Protein AF-A0AAN9KXS3-F1 (afdb_monomer)

Secondary structure (DSSP, 8-state):
-HHHHHHHHHHHHHHHHHHHT-----EESEE-TT-EEETT-EEE-TTSSEEEEEEEESEEEEEEEEEEETT-SS--EEEETTTTS-EESS-EEEEE-TTS-EEEEETTTEEEEE---SS--SSEEEEE-TTS-EEEEETTEEEEEGGGS--SEE-TT-EEEEETTTEEEE-EEEESSSS--SEEEEEEEEE-SSS-EEEEEETTEEEEEEEEB-SSSBTTS--TTTTTTEEEEEEE-SSEEEEEEEESSTT--EEEEE-TTS-EEEEEEETTTTEEEEEEEES-SGGGBTTTT-TTEEE-GGGTT--EEEPTTEEESSHHHHHTT--TT-EEESS----SS---EEEE-SSSS-EEEE-

Solvent-accessible surface area (backbone atoms only — not comparable to full-atom values): 19575 Å² total; per-residue (Å²): 122,69,66,65,55,54,53,52,53,53,52,51,52,55,50,52,58,57,56,66,72,62,66,77,70,58,66,38,62,66,42,37,54,94,40,71,40,47,67,76,30,33,42,26,11,88,83,54,48,20,33,30,35,57,46,62,53,67,49,83,55,31,39,36,44,34,34,27,44,58,85,45,65,77,79,47,75,53,39,54,76,32,41,81,47,55,34,60,88,56,62,50,34,41,34,35,41,66,49,38,30,49,32,34,31,28,78,86,74,44,76,63,38,66,57,81,42,82,58,80,34,89,62,28,36,36,35,38,37,67,72,63,39,44,34,27,26,39,78,92,43,79,45,44,51,45,55,66,64,49,30,29,37,49,46,50,75,34,53,37,33,22,36,75,83,81,41,63,74,23,46,34,34,7,23,48,42,100,52,40,65,22,79,30,63,24,39,41,38,57,44,62,80,77,71,50,24,39,36,29,26,49,70,94,43,75,47,24,58,37,34,41,68,74,89,86,51,43,51,54,60,87,50,79,70,48,66,77,48,35,47,75,49,78,48,79,60,101,58,36,38,40,39,35,38,37,57,73,45,92,85,60,54,55,38,36,34,34,41,56,86,56,38,42,33,36,34,36,62,33,82,90,74,55,42,79,42,78,80,44,57,37,56,76,53,72,72,30,34,51,67,61,30,34,52,58,36,45,65,40,78,88,46,63,90,58,32,55,44,52,39,88,64,36,36,61,64,45,60,70,44,46,74,71,72,45,36,82,68,19,30,38,68,72,65,84,83,76,84,77,76,82,59,46,69,48,78,51,76,95,52,85,49,89,48,73,44,81,75

Mean predicted aligned error: 8.16 Å

Structure (mmCIF, N/CA/C/O backbone):
data_AF-A0AAN9KXS3-F1
#
_entry.id   AF-A0AAN9KXS3-F1
#
loop_
_atom_site.group_PDB
_atom_site.id
_atom_site.type_symbol
_atom_site.label_atom_id
_atom_site.label_alt_id
_atom_site.label_comp_id
_atom_site.label_asym_id
_atom_site.label_entity_id
_atom_site.label_seq_id
_atom_site.pdbx_PDB_ins_code
_atom_site.Cartn_x
_atom_site.Cartn_y
_atom_site.Cartn_z
_atom_site.occupancy
_atom_site.B_iso_or_equiv
_atom_site.auth_seq_id
_atom_site.auth_comp_id
_atom_site.auth_asym_id
_atom_site.auth_atom_id
_atom_site.pdbx_PDB_model_num
ATOM 1 N N . MET A 1 1 ? -36.312 48.222 25.163 1.00 51.41 1 MET A N 1
ATOM 2 C CA . MET A 1 1 ? -36.100 47.108 26.125 1.00 51.41 1 MET A CA 1
ATOM 3 C C . MET A 1 1 ? -36.413 45.709 25.573 1.00 51.41 1 MET A C 1
ATOM 5 O O . MET A 1 1 ? -35.842 44.759 26.091 1.00 51.41 1 MET A O 1
ATOM 9 N N . GLY A 1 2 ? -37.260 45.541 24.545 1.00 51.22 2 GLY A N 1
ATOM 10 C CA . GLY A 1 2 ? -37.589 44.209 23.993 1.00 51.22 2 GLY A CA 1
ATOM 11 C C . GLY A 1 2 ? -36.502 43.564 23.115 1.00 51.22 2 GLY A C 1
ATOM 12 O O . GLY A 1 2 ? -36.292 42.359 23.182 1.00 51.22 2 GLY A O 1
ATOM 13 N N . THR A 1 3 ? -35.747 44.361 22.356 1.00 49.94 3 THR A N 1
ATOM 14 C CA . THR A 1 3 ? -34.715 43.883 21.413 1.00 49.94 3 THR A CA 1
ATOM 15 C C . THR A 1 3 ? -33.465 43.319 22.098 1.00 49.94 3 THR A C 1
ATOM 17 O O . THR A 1 3 ? -32.909 42.326 21.641 1.00 49.94 3 THR A O 1
ATOM 20 N N . PHE A 1 4 ? -33.070 43.877 23.246 1.00 50.91 4 PHE A N 1
ATOM 21 C CA . PHE A 1 4 ? -31.941 43.369 24.039 1.00 50.91 4 PHE A CA 1
ATOM 22 C C . PHE A 1 4 ? -32.218 41.997 24.672 1.00 50.91 4 PHE A C 1
ATOM 24 O O . PHE A 1 4 ? -31.314 41.172 24.757 1.00 50.91 4 PHE A O 1
ATOM 31 N N . LYS A 1 5 ? -33.469 41.718 25.072 1.00 52.94 5 LYS A N 1
ATOM 32 C CA . LYS A 1 5 ? -33.854 40.407 25.624 1.00 52.94 5 LYS A CA 1
ATOM 33 C C . LYS A 1 5 ? -33.851 39.310 24.554 1.00 52.94 5 LYS A C 1
ATOM 35 O O . LYS A 1 5 ? -33.412 38.202 24.839 1.00 52.94 5 LYS A O 1
ATOM 40 N N . ALA A 1 6 ? -34.277 39.625 23.328 1.00 52.06 6 ALA A N 1
ATOM 41 C CA . ALA A 1 6 ? -34.258 38.680 22.210 1.00 52.06 6 ALA A CA 1
ATOM 42 C C . ALA A 1 6 ? -32.825 38.314 21.780 1.00 52.06 6 ALA A C 1
ATOM 44 O O . ALA A 1 6 ? -32.534 37.142 21.556 1.00 52.06 6 ALA A O 1
ATOM 45 N N . LEU A 1 7 ? -31.912 39.294 21.746 1.00 51.25 7 LEU A N 1
ATOM 46 C CA . LEU A 1 7 ? -30.507 39.057 21.400 1.00 51.25 7 LEU A CA 1
ATOM 47 C C . LEU A 1 7 ? -29.791 38.191 22.453 1.00 51.25 7 LEU A C 1
ATOM 49 O O . LEU A 1 7 ? -29.008 37.320 22.087 1.00 51.25 7 LEU A O 1
ATOM 53 N N . LEU A 1 8 ? -30.110 38.374 23.742 1.00 53.81 8 LEU A N 1
ATOM 54 C CA . LEU A 1 8 ? -29.576 37.551 24.835 1.00 53.81 8 LEU A CA 1
ATOM 55 C C . LEU A 1 8 ? -30.081 36.096 24.783 1.00 53.81 8 LEU A C 1
ATOM 57 O O . LEU A 1 8 ? -29.340 35.166 25.076 1.00 53.81 8 LEU A O 1
ATOM 61 N N . LEU A 1 9 ? -31.346 35.882 24.406 1.00 51.97 9 LEU A N 1
ATOM 62 C CA . LEU A 1 9 ? -31.937 34.541 24.305 1.00 51.97 9 LEU A CA 1
ATOM 63 C C . LEU A 1 9 ? -31.355 33.731 23.137 1.00 51.97 9 LEU A C 1
ATOM 65 O O . LEU A 1 9 ? -31.133 32.528 23.288 1.00 51.97 9 LEU A O 1
ATOM 69 N N . VAL A 1 10 ? -31.065 34.388 22.008 1.00 54.88 10 VAL A N 1
ATOM 70 C CA . VAL A 1 10 ? -30.438 33.764 20.830 1.00 54.88 10 VAL A CA 1
ATOM 71 C C . VAL A 1 10 ? -28.968 33.428 21.095 1.00 54.88 10 VAL A C 1
ATOM 73 O O . VAL A 1 10 ? -28.520 32.342 20.731 1.00 54.88 10 VAL A O 1
ATOM 76 N N . THR A 1 11 ? -28.215 34.299 21.775 1.00 54.66 11 THR A N 1
ATOM 77 C CA . THR A 1 11 ? -26.811 34.017 22.119 1.00 54.66 11 THR A CA 1
ATOM 78 C C . THR A 1 11 ? -26.682 32.894 23.144 1.00 54.66 11 THR A C 1
ATOM 80 O O . THR A 1 11 ? -25.805 32.050 22.985 1.00 54.66 11 THR A O 1
ATOM 83 N N . VAL A 1 12 ? -27.586 32.808 24.127 1.00 54.59 12 VAL A N 1
ATOM 84 C CA . VAL A 1 12 ? -27.615 31.708 25.108 1.00 54.59 12 VAL A CA 1
ATOM 85 C C . VAL A 1 12 ? -28.012 30.375 24.460 1.00 54.59 12 VAL A C 1
ATOM 87 O O . VAL A 1 12 ? -27.380 29.365 24.755 1.00 54.59 12 VAL A O 1
ATOM 90 N N . HIS A 1 13 ? -28.976 30.351 23.527 1.00 49.34 13 HIS A N 1
ATOM 91 C CA . HIS A 1 13 ? -29.313 29.128 22.776 1.00 49.34 13 HIS A CA 1
ATOM 92 C C . HIS A 1 13 ? -28.173 28.676 21.856 1.00 49.34 13 HIS A C 1
ATOM 94 O O . HIS A 1 13 ? -27.898 27.482 21.777 1.00 49.34 13 HIS A O 1
ATOM 100 N N . SER A 1 14 ? -27.471 29.613 21.210 1.00 48.25 14 SER A N 1
ATOM 101 C CA . SER A 1 14 ? -26.320 29.304 20.352 1.00 48.25 14 SER A CA 1
ATOM 102 C C . SER A 1 14 ? -25.111 28.801 21.163 1.00 48.25 14 SER A C 1
ATOM 104 O O . SER A 1 14 ? -24.427 27.866 20.751 1.00 48.25 14 SER A O 1
ATOM 106 N N . PHE A 1 15 ? -24.896 29.334 22.375 1.00 46.22 15 PHE A N 1
ATOM 107 C CA . PHE A 1 15 ? -23.888 28.823 23.314 1.00 46.22 15 PHE A CA 1
ATOM 108 C C . PHE A 1 15 ? -24.256 27.448 23.894 1.00 46.22 15 PHE A C 1
ATOM 110 O O . PHE A 1 15 ? -23.383 26.587 23.989 1.00 46.22 15 PHE A O 1
ATOM 117 N N . LEU A 1 16 ? -25.531 27.202 24.233 1.00 43.03 16 LEU A N 1
ATOM 118 C CA . LEU A 1 16 ? -25.989 25.885 24.700 1.00 43.03 16 LEU A CA 1
ATOM 119 C C . LEU A 1 16 ? -25.882 24.815 23.603 1.00 43.03 16 LEU A C 1
ATOM 121 O O . LEU A 1 16 ? -25.478 23.693 23.894 1.00 43.03 16 LEU A O 1
ATOM 125 N N . PHE A 1 17 ? -26.179 25.153 22.343 1.00 39.81 17 PHE A N 1
ATOM 126 C CA . PHE A 1 17 ? -26.033 24.220 21.219 1.00 39.81 17 PHE A CA 1
ATOM 127 C C . PHE A 1 17 ? -24.557 23.886 20.935 1.00 39.81 17 PHE A C 1
ATOM 129 O O . PHE A 1 17 ? -24.232 22.756 20.577 1.00 39.81 17 PHE A O 1
ATOM 136 N N . CYS A 1 18 ? -23.647 24.837 21.179 1.00 39.41 18 CYS A N 1
ATOM 137 C CA . CYS A 1 18 ? -22.201 24.630 21.073 1.00 39.41 18 CYS A CA 1
ATOM 138 C C . CYS A 1 18 ? -21.649 23.770 22.233 1.00 39.41 18 CYS A C 1
ATOM 140 O O . CYS A 1 18 ? -20.804 22.901 22.019 1.00 39.41 18 CYS A O 1
ATOM 142 N N . LEU A 1 19 ? -22.193 23.919 23.447 1.00 38.31 19 LEU A N 1
ATOM 143 C CA . LEU A 1 19 ? -21.831 23.101 24.615 1.00 38.31 19 LEU A CA 1
ATOM 144 C C . LEU A 1 19 ? -22.330 21.648 24.520 1.00 38.31 19 LEU A C 1
ATOM 146 O O . LEU A 1 19 ? -21.649 20.745 25.000 1.00 38.31 19 LEU A O 1
ATOM 150 N N . ILE A 1 20 ? -23.457 21.390 23.845 1.00 41.75 20 ILE A N 1
ATOM 151 C CA . ILE A 1 20 ? -23.979 20.024 23.633 1.00 41.75 20 ILE A CA 1
ATOM 152 C C . ILE A 1 20 ? -23.143 19.235 22.600 1.00 41.75 20 ILE A C 1
ATOM 154 O O . ILE A 1 20 ? -23.154 18.005 22.612 1.00 41.75 20 ILE A O 1
ATOM 158 N N . SER A 1 21 ? -22.335 19.903 21.766 1.00 38.12 21 SER A N 1
ATOM 159 C CA . SER A 1 21 ? -21.400 19.231 20.842 1.00 38.12 21 SER A CA 1
ATOM 160 C C . SER A 1 21 ? -20.062 18.794 21.459 1.00 38.12 21 SER A C 1
ATOM 162 O O . SER A 1 21 ? -19.257 18.167 20.775 1.00 38.12 21 SER A O 1
ATOM 164 N N . MET A 1 22 ? -19.832 19.066 22.748 1.00 41.84 22 MET A N 1
ATOM 165 C CA . MET A 1 22 ? -18.605 18.698 23.467 1.00 41.84 22 MET A CA 1
ATOM 166 C C . MET A 1 22 ? -18.877 17.634 24.538 1.00 41.84 22 MET A C 1
ATOM 168 O O . MET A 1 22 ? -18.381 17.725 25.661 1.00 41.84 22 MET A O 1
ATOM 172 N N . LEU A 1 23 ? -19.674 16.610 24.215 1.00 43.16 23 LEU A N 1
ATOM 173 C CA . LEU A 1 23 ? -19.627 15.383 25.009 1.00 43.16 23 LEU A CA 1
ATOM 174 C C . LEU A 1 23 ? -18.208 14.803 24.875 1.00 43.16 23 LEU A C 1
ATOM 176 O O . LEU A 1 23 ? -17.729 14.657 23.746 1.00 43.16 23 LEU A O 1
ATOM 180 N N . PRO A 1 24 ? -17.508 14.502 25.983 1.00 45.47 24 PRO A N 1
ATOM 181 C CA . PRO A 1 24 ? -16.194 13.886 25.904 1.00 45.47 24 PRO A CA 1
ATOM 182 C C . PRO A 1 24 ? -16.322 12.576 25.125 1.00 45.47 24 PRO A C 1
ATOM 184 O O . PRO A 1 24 ? -17.125 11.715 25.481 1.00 45.47 24 PRO A O 1
ATOM 187 N N . ILE A 1 25 ? -15.545 12.437 24.047 1.00 56.38 25 ILE A N 1
ATOM 188 C CA . ILE A 1 25 ? -15.403 11.164 23.337 1.00 56.38 25 ILE A CA 1
ATOM 189 C C . ILE A 1 25 ? -14.917 10.153 24.374 1.00 56.38 25 ILE A C 1
ATOM 191 O O . ILE A 1 25 ? -13.841 10.318 24.957 1.00 56.38 25 ILE A O 1
ATOM 195 N N . GLN A 1 26 ? -15.740 9.145 24.651 1.00 66.25 26 GLN A N 1
ATOM 196 C CA . GLN A 1 26 ? -15.432 8.118 25.631 1.00 66.25 26 GLN A CA 1
ATOM 197 C C . GLN A 1 26 ? -14.417 7.162 24.998 1.00 66.25 26 GLN A C 1
ATOM 199 O O . GLN A 1 26 ? -14.766 6.201 24.316 1.00 66.25 26 GLN A O 1
ATOM 204 N N . GLY A 1 27 ? -13.142 7.517 25.149 1.00 73.69 27 GLY A N 1
ATOM 205 C CA . GLY A 1 27 ? -12.013 6.741 24.663 1.00 73.69 27 GLY A CA 1
ATOM 206 C C . GLY A 1 27 ? -11.637 5.652 25.660 1.00 73.69 27 GLY A C 1
ATOM 207 O O . GLY A 1 27 ? -11.378 5.939 26.828 1.00 73.69 27 GLY A O 1
ATOM 208 N N . THR A 1 28 ? -11.564 4.415 25.190 1.00 86.75 28 THR A N 1
ATOM 209 C CA . THR A 1 28 ? -11.074 3.262 25.955 1.00 86.75 28 THR A CA 1
ATOM 210 C C . THR A 1 28 ? -9.703 2.839 25.425 1.00 86.75 28 THR A C 1
ATOM 212 O O . THR A 1 28 ? -9.394 3.075 24.262 1.00 86.75 28 THR A O 1
ATOM 215 N N . LEU A 1 29 ? -8.860 2.224 26.259 1.00 90.06 29 LEU A N 1
ATOM 216 C CA . LEU A 1 29 ? -7.543 1.703 25.844 1.00 90.06 29 LEU A CA 1
ATOM 217 C C . LEU A 1 29 ? -7.559 0.209 25.491 1.00 90.06 29 LEU A C 1
ATOM 219 O O . LEU A 1 29 ? -6.667 -0.289 24.808 1.00 90.06 29 LEU A O 1
ATOM 223 N N . THR A 1 30 ? -8.530 -0.548 25.997 1.00 93.19 30 THR A N 1
ATOM 224 C CA . THR A 1 30 ? -8.599 -2.003 25.825 1.00 93.19 30 THR A CA 1
ATOM 225 C C . THR A 1 30 ? -10.042 -2.469 25.864 1.00 93.19 30 THR A C 1
ATOM 227 O O . THR A 1 30 ? -10.809 -2.001 26.696 1.00 93.19 30 THR A O 1
ATOM 230 N N . ILE A 1 31 ? -10.388 -3.419 25.001 1.00 94.75 31 ILE A N 1
ATOM 231 C CA . ILE A 1 31 ? -11.710 -4.045 24.962 1.00 94.75 31 ILE A CA 1
ATOM 232 C C . ILE A 1 31 ? -11.581 -5.504 25.366 1.00 94.75 31 ILE A C 1
ATO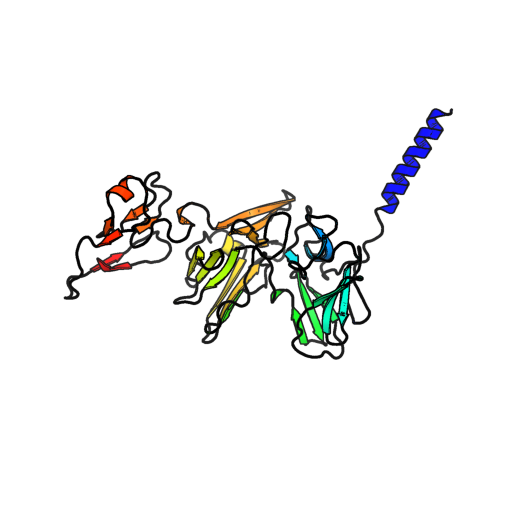M 234 O O . ILE A 1 31 ? -10.824 -6.259 24.759 1.00 94.75 31 ILE A O 1
ATOM 238 N N . THR A 1 32 ? -12.327 -5.900 26.388 1.00 94.69 32 THR A N 1
ATOM 239 C CA . THR A 1 32 ? -12.481 -7.299 26.806 1.00 94.69 32 THR A CA 1
ATOM 240 C C . THR A 1 32 ? -13.804 -7.867 26.291 1.00 94.69 32 THR A C 1
ATOM 242 O O . THR A 1 32 ? -14.666 -7.104 25.840 1.00 94.69 32 THR A O 1
ATOM 245 N N . PRO A 1 33 ? -14.033 -9.187 26.393 1.00 92.50 33 PRO A N 1
ATOM 246 C CA . PRO A 1 33 ? -15.363 -9.734 26.176 1.00 92.50 33 PRO A CA 1
ATOM 247 C C . PRO A 1 33 ? -16.418 -9.020 27.026 1.00 92.50 33 PRO A C 1
ATOM 249 O O . PRO A 1 33 ? -16.122 -8.541 28.126 1.00 92.50 33 PRO A O 1
ATOM 252 N N . ASN A 1 34 ? -17.638 -8.926 26.494 1.00 86.81 34 ASN A N 1
ATOM 253 C CA . ASN A 1 34 ? -18.781 -8.156 27.022 1.00 86.81 34 ASN A CA 1
ATOM 254 C C . ASN A 1 34 ? -18.685 -6.626 26.895 1.00 86.81 34 ASN A C 1
ATOM 256 O O . ASN A 1 34 ? -19.677 -5.932 27.127 1.00 86.81 34 ASN A O 1
ATOM 260 N N . GLN A 1 35 ? -17.537 -6.084 26.490 1.00 92.88 35 GLN A N 1
ATOM 261 C CA . GLN A 1 35 ? -17.422 -4.681 26.101 1.00 92.88 35 GLN A CA 1
ATOM 262 C C . GLN A 1 35 ? -17.664 -4.519 24.598 1.00 92.88 35 GLN A C 1
ATOM 264 O O . GLN A 1 35 ? -17.539 -5.458 23.803 1.00 92.88 35 GLN A O 1
ATOM 269 N N . HIS A 1 36 ? -18.047 -3.310 24.207 1.00 93.75 36 HIS A N 1
ATOM 270 C CA . HIS A 1 36 ? -18.311 -2.969 22.820 1.00 93.75 36 HIS A CA 1
ATOM 271 C C . HIS A 1 36 ? -17.917 -1.526 22.520 1.00 93.75 36 HIS A C 1
ATOM 273 O O . HIS A 1 36 ? -17.763 -0.721 23.433 1.00 93.75 36 HIS A O 1
ATOM 279 N N . ILE A 1 37 ? -17.761 -1.237 21.231 1.00 95.44 37 ILE A N 1
ATOM 280 C CA . ILE A 1 37 ? -17.748 0.116 20.679 1.00 95.44 37 ILE A CA 1
ATOM 281 C C . ILE A 1 37 ? -19.025 0.282 19.868 1.00 95.44 37 ILE A C 1
ATOM 283 O O . ILE A 1 37 ? -19.338 -0.571 19.032 1.00 95.44 37 ILE A O 1
ATOM 287 N N . LYS A 1 38 ? -19.735 1.389 20.068 1.00 93.19 38 LYS A N 1
ATOM 288 C CA . LYS A 1 38 ? -20.845 1.829 19.214 1.00 93.19 38 LYS A CA 1
ATOM 289 C C . LYS A 1 38 ? -20.899 3.353 19.114 1.00 93.19 38 LYS A C 1
ATOM 291 O O . LYS A 1 38 ? -20.434 4.071 19.996 1.00 93.19 38 LYS A O 1
ATOM 296 N N . GLY A 1 39 ? -21.533 3.857 18.057 1.00 89.88 39 GLY A N 1
ATOM 297 C CA . GLY A 1 39 ? -21.727 5.297 17.873 1.00 89.88 39 GLY A CA 1
ATOM 298 C C . GLY A 1 39 ? -20.400 6.063 17.879 1.00 89.88 39 GLY A C 1
ATOM 299 O O . GLY A 1 39 ? -19.539 5.799 17.046 1.00 89.88 39 GLY A O 1
ATOM 300 N N . ASN A 1 40 ? -20.249 6.993 18.826 1.00 91.50 40 ASN A N 1
ATOM 301 C CA . ASN A 1 40 ? -19.080 7.874 18.942 1.00 91.50 40 ASN A CA 1
ATOM 302 C C . ASN A 1 40 ? -18.002 7.358 19.913 1.00 91.50 40 ASN A C 1
ATOM 304 O O . ASN A 1 40 ? -17.052 8.084 20.201 1.00 91.50 40 ASN A O 1
ATOM 308 N N . GLU A 1 41 ? -18.155 6.152 20.458 1.00 95.31 41 GLU A N 1
ATOM 309 C CA . GLU A 1 41 ? -17.124 5.521 21.286 1.00 95.31 41 GLU A CA 1
ATOM 310 C C . GLU A 1 41 ? -15.890 5.183 20.433 1.00 95.31 41 GLU A C 1
ATOM 312 O O . GLU A 1 41 ? -16.010 4.833 19.253 1.00 95.31 41 GLU A O 1
ATOM 317 N N . THR A 1 42 ? -14.695 5.278 21.022 1.00 96.75 42 THR A N 1
ATOM 318 C CA . THR A 1 42 ? -13.439 4.992 20.312 1.00 96.75 42 THR A CA 1
ATOM 319 C C . THR A 1 42 ? -12.446 4.203 21.163 1.00 96.75 42 THR A C 1
ATOM 321 O O . THR A 1 42 ? -12.460 4.231 22.395 1.00 96.75 42 THR A O 1
ATOM 324 N N . LEU A 1 43 ? -11.565 3.472 20.483 1.00 97.31 43 LEU A N 1
ATOM 325 C CA . LEU A 1 43 ? -10.393 2.814 21.049 1.00 97.31 43 LEU A CA 1
ATOM 326 C C . LEU A 1 43 ? -9.158 3.662 20.744 1.00 97.31 43 LEU A C 1
ATOM 328 O O . LEU A 1 43 ? -8.906 4.018 19.592 1.00 97.31 43 LEU A O 1
ATOM 332 N N . LEU A 1 44 ? -8.387 3.986 21.774 1.00 97.25 44 LEU A N 1
ATOM 333 C CA . LEU A 1 44 ? -7.219 4.852 21.684 1.00 97.25 44 LEU A CA 1
ATOM 334 C C . LEU A 1 44 ? -5.932 4.041 21.785 1.00 97.25 44 LEU A C 1
ATOM 336 O O . LEU A 1 44 ? -5.838 3.117 22.592 1.00 97.25 44 LEU A O 1
ATOM 340 N N . SER A 1 45 ? -4.919 4.441 21.015 1.00 97.00 45 SER A N 1
ATOM 341 C CA . SER A 1 45 ? -3.552 4.001 21.282 1.00 97.00 45 SER A CA 1
ATOM 342 C C . SER A 1 45 ? -3.003 4.685 22.538 1.00 97.00 45 SER A C 1
ATOM 344 O O . SER A 1 45 ? -3.395 5.814 22.850 1.00 97.00 45 SER A O 1
ATOM 346 N N . ALA A 1 46 ? -2.104 4.022 23.270 1.00 94.50 46 ALA A N 1
ATOM 347 C CA . ALA A 1 46 ? -1.614 4.499 24.568 1.00 94.50 46 ALA A CA 1
ATOM 348 C C . ALA A 1 46 ? -0.924 5.877 24.493 1.00 94.50 46 ALA A C 1
ATOM 350 O O . ALA A 1 46 ? -1.215 6.761 25.297 1.00 94.50 46 ALA A O 1
ATOM 351 N N . GLY A 1 47 ? -0.074 6.102 23.490 1.00 92.12 47 GLY A N 1
ATOM 352 C CA . GLY A 1 47 ? 0.544 7.394 23.183 1.00 92.12 47 GLY A CA 1
ATOM 353 C C . GLY A 1 47 ? -0.402 8.403 22.515 1.00 92.12 47 GLY A C 1
ATOM 354 O O . GLY A 1 47 ? -0.052 9.571 22.326 1.00 92.12 47 GLY A O 1
ATOM 355 N N . GLY A 1 48 ? -1.625 7.996 22.162 1.00 91.81 48 GLY A N 1
ATOM 356 C CA . GLY A 1 48 ? -2.639 8.860 21.560 1.00 91.81 48 GLY A CA 1
ATOM 357 C C . GLY A 1 48 ? -2.289 9.328 20.145 1.00 91.81 48 GLY A C 1
ATOM 358 O O . GLY A 1 48 ? -2.649 10.451 19.772 1.00 91.81 48 GLY A O 1
ATOM 359 N N . ASN A 1 49 ? -1.569 8.496 19.389 1.00 92.56 49 ASN A N 1
ATOM 360 C CA . ASN A 1 49 ? -1.217 8.723 17.984 1.00 92.56 49 ASN A CA 1
ATOM 361 C C . ASN A 1 49 ? -2.327 8.236 17.048 1.00 92.56 49 ASN A C 1
ATOM 363 O O . ASN A 1 49 ? -2.673 8.919 16.079 1.00 92.56 49 ASN A O 1
ATOM 367 N N . PHE A 1 50 ? -2.916 7.086 17.378 1.00 97.50 50 PHE A N 1
ATOM 368 C CA . PHE A 1 50 ? -3.982 6.457 16.613 1.00 97.50 50 PHE A CA 1
ATOM 369 C C . PHE A 1 50 ? -5.271 6.364 17.424 1.00 97.50 50 PHE A C 1
ATOM 371 O O . PHE A 1 50 ? -5.276 6.315 18.656 1.00 97.50 50 PHE A O 1
ATOM 378 N N . GLU A 1 51 ? -6.376 6.349 16.696 1.00 98.00 51 GLU A N 1
ATOM 379 C CA . GLU A 1 51 ? -7.723 6.173 17.215 1.00 98.00 51 GLU A CA 1
ATOM 380 C C . GLU A 1 51 ? -8.497 5.262 16.263 1.00 98.00 51 GLU A C 1
ATOM 382 O O . GLU A 1 51 ? -8.297 5.314 15.047 1.00 98.00 51 GLU A O 1
ATOM 387 N N . ALA A 1 52 ? -9.358 4.415 16.819 1.00 98.25 52 ALA A N 1
ATOM 388 C CA . ALA A 1 52 ? -10.217 3.525 16.062 1.00 98.25 52 ALA A CA 1
ATOM 389 C C . ALA A 1 52 ? -11.667 3.626 16.530 1.00 98.25 52 ALA A C 1
ATOM 391 O O . ALA A 1 52 ? -11.939 3.749 17.722 1.00 98.25 52 ALA A O 1
ATOM 392 N N . GLY A 1 53 ? -12.609 3.548 15.601 1.00 97.69 53 GLY A N 1
ATOM 393 C CA . GLY A 1 53 ? -14.028 3.713 15.896 1.00 97.69 53 GLY A CA 1
ATOM 394 C C . GLY A 1 53 ? -14.892 3.617 14.648 1.00 97.69 53 GLY A C 1
ATOM 395 O O . GLY A 1 53 ? -14.391 3.381 13.542 1.00 97.69 53 GLY A O 1
ATOM 396 N N . PHE A 1 54 ? -16.196 3.819 14.830 1.00 97.00 54 PHE A N 1
ATOM 397 C CA . PHE A 1 54 ? -17.126 3.902 13.711 1.00 97.00 54 PHE A CA 1
ATOM 398 C C . PHE A 1 54 ? -17.112 5.288 13.068 1.00 97.00 54 PHE A C 1
ATOM 400 O O . PHE A 1 54 ? -16.963 6.317 13.727 1.00 97.00 54 PHE A O 1
ATOM 407 N N . PHE A 1 55 ? -17.257 5.315 11.749 1.00 95.12 55 PHE A N 1
ATOM 408 C CA . PHE A 1 55 ? -17.410 6.537 10.977 1.00 95.12 55 PHE A CA 1
ATOM 409 C C . PHE A 1 55 ? -18.219 6.280 9.713 1.00 95.12 55 PHE A C 1
ATOM 411 O O . PHE A 1 55 ? -18.279 5.155 9.209 1.00 95.12 55 PHE A O 1
ATOM 418 N N . ASN A 1 56 ? -18.804 7.351 9.186 1.00 94.50 56 ASN A N 1
ATOM 419 C CA . ASN A 1 56 ? -19.544 7.310 7.934 1.00 94.50 56 ASN A CA 1
ATOM 420 C C . ASN A 1 56 ? -18.635 7.831 6.822 1.00 94.50 56 ASN A C 1
ATOM 422 O O . ASN A 1 56 ? -17.875 8.780 7.038 1.00 94.50 56 ASN A O 1
ATOM 426 N N . PHE A 1 57 ? -18.685 7.208 5.647 1.00 91.62 57 PHE A N 1
ATOM 427 C CA . PHE A 1 57 ? -17.803 7.566 4.537 1.00 91.62 57 PHE A CA 1
ATOM 428 C C . PHE A 1 57 ? -18.498 7.434 3.182 1.00 91.62 57 PHE A C 1
ATOM 430 O O . PHE A 1 57 ? -19.137 6.415 2.907 1.00 91.62 57 PHE A O 1
ATOM 437 N N . GLY A 1 58 ? -18.353 8.475 2.353 1.00 89.94 58 GLY A N 1
ATOM 438 C CA . GLY A 1 58 ? -19.101 8.657 1.109 1.00 89.94 58 GLY A CA 1
ATOM 439 C C . GLY A 1 58 ? -20.586 8.864 1.398 1.00 89.94 58 GLY A C 1
ATOM 440 O O . GLY A 1 58 ? -21.043 9.976 1.647 1.00 89.94 58 GLY A O 1
ATOM 441 N N . ASP A 1 59 ? -21.322 7.760 1.431 1.00 89.19 59 ASP A N 1
ATOM 442 C CA . ASP A 1 59 ? -22.732 7.706 1.806 1.00 89.19 59 ASP A CA 1
ATOM 443 C C . ASP A 1 59 ? -22.884 7.797 3.334 1.00 89.19 59 ASP A C 1
ATOM 445 O O . ASP A 1 59 ? -22.355 6.969 4.083 1.00 89.19 59 ASP A O 1
ATOM 449 N N . SER A 1 60 ? -23.639 8.793 3.806 1.00 88.50 60 SER A N 1
ATOM 450 C CA . SER A 1 60 ? -23.858 9.038 5.235 1.00 88.50 60 SER A CA 1
ATOM 451 C C . SER A 1 60 ? -24.586 7.898 5.947 1.00 88.50 60 SER A C 1
ATOM 453 O O . SER A 1 60 ? -24.557 7.850 7.173 1.00 88.50 60 SER A O 1
ATOM 455 N N . GLN A 1 61 ? -25.203 6.970 5.213 1.00 90.81 61 GLN A N 1
ATOM 456 C CA . GLN A 1 61 ? -25.850 5.785 5.770 1.00 90.81 61 GLN A CA 1
ATOM 457 C C . GLN A 1 61 ? -24.916 4.576 5.891 1.00 90.81 61 GLN A C 1
ATOM 459 O O . GLN A 1 61 ? -25.325 3.559 6.452 1.00 90.81 61 GLN A O 1
ATOM 464 N N . ARG A 1 62 ? -23.683 4.646 5.370 1.00 93.81 62 ARG A N 1
ATOM 465 C CA . ARG A 1 62 ? -22.705 3.549 5.422 1.00 93.81 62 ARG A CA 1
ATOM 466 C C . ARG A 1 62 ? -21.727 3.754 6.567 1.00 93.81 62 ARG A C 1
ATOM 468 O O . ARG A 1 62 ? -20.896 4.655 6.515 1.00 93.81 62 ARG A O 1
ATOM 475 N N . GLN A 1 63 ? -21.800 2.875 7.559 1.00 95.50 63 GLN A N 1
ATOM 476 C CA . GLN A 1 63 ? -20.901 2.855 8.708 1.00 95.50 63 GLN A CA 1
ATOM 477 C C . GLN A 1 63 ? -19.770 1.843 8.515 1.00 95.50 63 GLN A C 1
ATOM 479 O O . GLN A 1 63 ? -19.990 0.669 8.181 1.00 95.50 63 GLN A O 1
ATOM 484 N N . TYR A 1 64 ? -18.556 2.302 8.798 1.00 97.19 64 TYR A N 1
ATOM 485 C CA . TYR A 1 64 ? -17.331 1.516 8.771 1.00 97.19 64 TYR A CA 1
ATOM 486 C C . TYR A 1 64 ? -16.618 1.608 10.112 1.00 97.19 64 TYR A C 1
ATOM 488 O O . TYR A 1 64 ? -16.604 2.671 10.728 1.00 97.19 64 TYR A O 1
ATOM 496 N N . PHE A 1 65 ? -15.988 0.517 10.539 1.00 98.12 65 PHE A N 1
ATOM 497 C CA . PHE A 1 65 ? -15.005 0.553 11.614 1.00 98.12 65 PHE A CA 1
ATOM 498 C C . PHE A 1 65 ? -13.609 0.699 11.015 1.00 98.12 65 PHE A C 1
ATOM 500 O O . PHE A 1 65 ? -13.217 -0.095 10.155 1.00 98.12 65 PHE A O 1
ATOM 507 N N . GLY A 1 66 ? -12.844 1.687 11.466 1.00 98.19 66 GLY A N 1
ATOM 508 C CA . GLY A 1 66 ? -11.492 1.898 10.964 1.00 98.19 66 GLY A CA 1
ATOM 509 C C . GLY A 1 66 ? -10.574 2.581 11.957 1.00 98.19 66 GLY A C 1
ATOM 510 O O . GLY A 1 66 ? -10.994 2.958 13.045 1.00 98.19 66 GLY A O 1
ATOM 511 N N . ILE A 1 67 ? -9.315 2.710 11.553 1.00 98.69 67 ILE A N 1
ATOM 512 C CA . ILE A 1 67 ? -8.220 3.303 12.323 1.00 98.69 67 ILE A CA 1
ATOM 513 C C . ILE A 1 67 ? -7.770 4.566 11.592 1.00 98.69 67 ILE A C 1
ATOM 515 O O . ILE A 1 67 ? -7.628 4.555 10.366 1.00 98.69 67 ILE A O 1
ATOM 519 N N . TRP A 1 68 ? -7.528 5.652 12.319 1.00 98.25 68 TRP A N 1
ATOM 520 C CA . TRP A 1 68 ? -7.014 6.912 11.782 1.00 98.25 68 TRP A CA 1
ATOM 521 C C . TRP A 1 68 ? -5.975 7.546 12.707 1.00 98.25 68 TRP A C 1
ATOM 523 O O . TRP A 1 68 ? -5.857 7.204 13.884 1.00 98.25 68 TRP A O 1
ATOM 533 N N . TYR A 1 69 ? -5.222 8.508 12.171 1.00 96.75 69 TYR A N 1
ATOM 534 C CA . TYR A 1 69 ? -4.370 9.375 12.986 1.00 96.75 69 TYR A CA 1
ATOM 535 C C . TYR A 1 69 ? -5.235 10.320 13.824 1.00 96.75 69 TYR A C 1
ATOM 537 O O . TYR A 1 69 ? -5.953 11.156 13.273 1.00 96.75 69 TYR A O 1
ATOM 545 N N . LYS A 1 70 ? -5.147 10.222 15.154 1.00 94.75 70 LYS A N 1
ATOM 546 C CA . LYS A 1 70 ? -6.017 10.958 16.088 1.00 94.75 70 LYS A CA 1
ATOM 547 C C . LYS A 1 70 ? -5.851 12.476 15.991 1.00 94.75 70 LYS A C 1
ATOM 549 O O . LYS A 1 70 ? -6.818 13.226 16.040 1.00 94.75 70 LYS A O 1
ATOM 554 N N . ARG A 1 71 ? -4.602 12.938 15.880 1.00 89.44 71 ARG A N 1
ATOM 555 C CA . ARG A 1 71 ? -4.234 14.363 15.991 1.00 89.44 71 A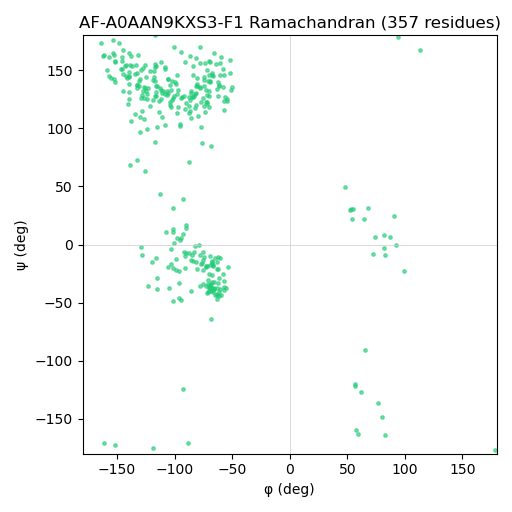RG A CA 1
ATOM 556 C C . ARG A 1 71 ? -4.198 15.099 14.646 1.00 89.44 71 ARG A C 1
ATOM 558 O O . ARG A 1 71 ? -3.711 16.224 14.587 1.00 89.44 71 ARG A O 1
ATOM 565 N N . MET A 1 72 ? -4.672 14.473 13.567 1.00 90.56 72 MET A N 1
ATOM 566 C CA . MET A 1 72 ? -4.577 15.015 12.208 1.00 90.56 72 MET A CA 1
ATOM 567 C C . MET A 1 72 ? -5.945 15.399 11.654 1.00 90.56 72 MET A C 1
ATOM 569 O O . MET A 1 72 ? -6.893 14.616 11.698 1.00 90.56 72 MET A O 1
ATOM 573 N N . LEU A 1 73 ? -6.014 16.598 11.075 1.00 88.50 73 LEU A N 1
ATOM 574 C CA . LEU A 1 73 ? -7.169 17.089 10.333 1.00 88.50 73 LEU A CA 1
ATOM 575 C C . LEU A 1 73 ? -6.728 17.549 8.933 1.00 88.50 73 LEU A C 1
ATOM 577 O O . LEU A 1 73 ? -5.718 18.248 8.840 1.00 88.50 73 LEU A O 1
ATOM 581 N N . PRO A 1 74 ? -7.469 17.201 7.862 1.00 90.31 74 PRO A N 1
ATOM 582 C CA . PRO A 1 74 ? -8.639 16.315 7.850 1.00 90.31 74 PRO A CA 1
ATOM 583 C C . PRO A 1 74 ? -8.295 14.867 8.250 1.00 90.31 74 PRO A C 1
ATOM 585 O O . PRO A 1 74 ? -7.146 14.430 8.138 1.00 90.31 74 PRO A O 1
ATOM 588 N N . ARG A 1 75 ? -9.299 14.130 8.752 1.00 92.56 75 ARG A N 1
ATOM 589 C CA . ARG A 1 75 ? -9.134 12.755 9.253 1.00 92.56 75 ARG A CA 1
ATOM 590 C C . ARG A 1 75 ? -8.491 11.881 8.176 1.00 92.56 75 ARG A C 1
ATOM 592 O O . ARG A 1 75 ? -9.009 11.771 7.070 1.00 92.56 75 ARG A O 1
ATOM 599 N N . THR A 1 76 ? -7.382 11.233 8.519 1.00 96.06 76 THR A N 1
ATOM 600 C CA . THR A 1 76 ? -6.685 10.299 7.626 1.00 96.06 76 THR A CA 1
ATOM 601 C C . THR A 1 76 ? -6.887 8.874 8.120 1.00 96.06 76 THR A C 1
ATOM 603 O O . THR A 1 76 ? -6.249 8.465 9.090 1.00 96.06 76 THR A O 1
ATOM 606 N N . VAL A 1 77 ? -7.773 8.136 7.452 1.00 97.38 77 VAL A N 1
ATOM 607 C CA . VAL A 1 77 ? -8.034 6.715 7.718 1.00 97.38 77 VAL A CA 1
ATOM 608 C C . VAL A 1 77 ? -6.919 5.871 7.099 1.00 97.38 77 VAL A C 1
ATOM 610 O O . VAL A 1 77 ? -6.514 6.120 5.967 1.00 97.38 77 VAL A O 1
ATOM 613 N N . VAL A 1 78 ? -6.404 4.901 7.854 1.00 98.06 78 VAL A N 1
ATOM 614 C CA . VAL A 1 78 ? -5.271 4.040 7.466 1.00 98.06 78 VAL A CA 1
ATOM 615 C C . VAL A 1 78 ? -5.635 2.556 7.411 1.00 98.06 78 VAL A C 1
ATOM 617 O O . VAL A 1 78 ? -4.890 1.760 6.849 1.00 98.06 78 VAL A O 1
ATOM 620 N N . TRP A 1 79 ? -6.775 2.167 7.982 1.00 98.56 79 TRP A N 1
ATOM 621 C CA . TRP A 1 79 ? -7.263 0.790 7.955 1.00 98.56 79 TRP A CA 1
ATOM 622 C C . TRP A 1 79 ? -8.779 0.752 8.163 1.00 98.56 79 TRP A C 1
ATOM 624 O O . TRP A 1 79 ? -9.307 1.567 8.919 1.00 98.56 79 TRP A O 1
ATOM 634 N N . ILE A 1 80 ? -9.477 -0.178 7.504 1.00 98.56 80 ILE A N 1
ATOM 635 C CA . ILE A 1 80 ? -10.934 -0.355 7.608 1.00 98.56 80 ILE A CA 1
ATOM 636 C C . ILE A 1 80 ? -11.252 -1.852 7.653 1.00 98.56 80 ILE A C 1
ATOM 638 O O . ILE A 1 80 ? -10.898 -2.579 6.726 1.00 98.56 80 ILE A O 1
ATOM 642 N N . ALA A 1 81 ? -11.972 -2.291 8.687 1.00 98.12 81 ALA A N 1
ATOM 643 C CA . ALA A 1 81 ? -12.345 -3.692 8.888 1.00 98.12 81 ALA A CA 1
ATOM 644 C C . ALA A 1 81 ? -13.361 -4.167 7.834 1.00 98.12 81 ALA A C 1
ATOM 646 O O . ALA A 1 81 ? -13.084 -5.012 6.985 1.00 98.12 81 ALA A O 1
ATOM 647 N N . ASN A 1 82 ? -14.553 -3.571 7.847 1.00 97.19 82 ASN A N 1
ATOM 648 C CA . ASN A 1 82 ? -15.700 -3.976 7.038 1.00 97.19 82 ASN A CA 1
ATOM 649 C C . ASN A 1 82 ? -15.784 -3.219 5.701 1.00 97.19 82 ASN A C 1
ATOM 651 O O . ASN A 1 82 ? -16.871 -2.860 5.251 1.00 97.19 82 ASN A O 1
ATOM 655 N N . ARG A 1 83 ? -14.639 -2.982 5.044 1.00 97.00 83 ARG A N 1
ATOM 656 C CA . ARG A 1 83 ? -14.547 -2.134 3.837 1.00 97.00 83 ARG A CA 1
ATOM 657 C C . ARG A 1 83 ? -15.446 -2.580 2.676 1.00 97.00 83 ARG A C 1
ATOM 659 O O . ARG A 1 83 ? -15.930 -1.738 1.935 1.00 97.00 83 ARG A O 1
ATOM 666 N N . ASN A 1 84 ? -15.705 -3.884 2.542 1.00 96.19 84 ASN A N 1
ATOM 667 C CA . ASN A 1 84 ? -16.567 -4.444 1.489 1.00 96.19 84 ASN A CA 1
ATOM 668 C C . ASN A 1 84 ? -18.042 -4.571 1.906 1.00 96.19 84 ASN A C 1
ATOM 670 O O . ASN A 1 84 ? -18.920 -4.660 1.050 1.00 96.19 84 ASN A O 1
ATOM 674 N N . PHE A 1 85 ? -18.321 -4.586 3.212 1.00 95.31 85 PHE A N 1
ATOM 675 C CA . PHE A 1 85 ? -19.647 -4.852 3.772 1.00 95.31 85 PHE A CA 1
ATOM 676 C C . PHE A 1 85 ? -19.989 -3.810 4.850 1.00 95.31 85 PHE A C 1
ATOM 678 O O . PHE A 1 85 ? -19.974 -4.114 6.047 1.00 95.31 85 PHE A O 1
ATOM 685 N N . PRO A 1 86 ? -20.282 -2.556 4.453 1.00 95.44 86 PRO A N 1
ATOM 686 C CA . PRO A 1 86 ? -20.714 -1.533 5.397 1.00 95.44 86 PRO A CA 1
ATOM 687 C C . PRO A 1 86 ? -22.008 -1.928 6.110 1.00 95.44 86 PRO A C 1
ATOM 689 O O . PRO A 1 86 ? -22.923 -2.514 5.512 1.00 95.44 86 PRO A O 1
ATOM 692 N N . VAL A 1 87 ? -22.120 -1.517 7.372 1.00 95.44 87 VAL A N 1
ATOM 693 C CA . VAL A 1 87 ? -23.409 -1.501 8.072 1.00 95.44 87 VAL A CA 1
ATOM 694 C C . VAL A 1 87 ? -24.231 -0.351 7.492 1.00 95.44 87 VAL A C 1
ATOM 696 O O . VAL A 1 87 ? -23.701 0.743 7.295 1.00 95.44 87 VAL A O 1
ATOM 699 N N . LYS A 1 88 ? -25.500 -0.604 7.156 1.00 92.06 88 LYS A N 1
ATOM 700 C CA . LYS A 1 88 ? -26.378 0.364 6.481 1.00 92.06 88 LYS A CA 1
ATOM 701 C C . LYS A 1 88 ? -27.666 0.554 7.265 1.00 92.06 88 LYS A C 1
ATOM 703 O O . LYS A 1 88 ? -28.272 -0.441 7.644 1.00 92.06 88 LYS A O 1
ATOM 708 N N . ASN A 1 89 ? -28.098 1.805 7.442 1.00 85.75 89 ASN A N 1
ATOM 709 C CA . ASN A 1 89 ? -29.383 2.166 8.069 1.00 85.75 89 ASN A CA 1
ATOM 710 C C . ASN A 1 89 ? -29.617 1.515 9.452 1.00 85.75 89 ASN A C 1
ATOM 712 O O . ASN A 1 89 ? -30.749 1.206 9.816 1.00 85.75 89 ASN A O 1
ATOM 716 N N . SER A 1 90 ? -28.546 1.247 10.200 1.00 86.88 90 SER A N 1
ATOM 717 C CA . SER A 1 90 ? -28.573 0.473 11.443 1.00 86.88 90 SER A CA 1
ATOM 718 C C . SER A 1 90 ? -27.409 0.888 12.343 1.00 86.88 90 SER A C 1
ATOM 720 O O . SER A 1 90 ? -26.469 1.552 11.896 1.00 86.88 90 SER A O 1
ATOM 722 N N . THR A 1 91 ? -27.467 0.506 13.614 1.00 88.44 91 THR A N 1
ATOM 723 C CA . THR A 1 91 ? -26.382 0.738 14.571 1.00 88.44 91 THR A CA 1
ATOM 724 C C . THR A 1 91 ? -25.330 -0.351 14.409 1.00 88.44 91 THR A C 1
ATOM 726 O O . THR A 1 91 ? -25.615 -1.529 14.638 1.00 88.44 91 THR A O 1
ATOM 729 N N . ALA A 1 92 ? -24.113 0.042 14.031 1.00 94.81 92 ALA A N 1
ATOM 730 C CA . ALA A 1 92 ? -22.967 -0.852 14.025 1.00 94.81 92 ALA A CA 1
ATOM 731 C C . ALA A 1 92 ? -22.386 -0.997 15.437 1.00 94.81 92 ALA A C 1
ATOM 733 O O . ALA A 1 92 ? -22.236 -0.013 16.167 1.00 94.81 92 ALA A O 1
ATOM 734 N N . ILE A 1 93 ? -22.052 -2.230 15.814 1.00 95.81 93 ILE A N 1
ATOM 735 C CA . ILE A 1 93 ? -21.431 -2.544 17.103 1.00 95.81 93 ILE A CA 1
ATOM 736 C C . ILE A 1 93 ? -20.202 -3.404 16.846 1.00 95.81 93 ILE A C 1
ATOM 738 O O . ILE A 1 93 ? -20.306 -4.443 16.197 1.00 95.81 93 ILE A O 1
ATOM 742 N N . LEU A 1 94 ? -19.046 -2.989 17.363 1.00 97.12 94 LEU A N 1
ATOM 743 C CA . LEU A 1 94 ? -17.849 -3.825 17.416 1.00 97.12 94 LEU A CA 1
ATOM 744 C C . LEU A 1 94 ? -17.762 -4.444 18.807 1.00 97.12 94 LEU A C 1
ATOM 746 O O . LEU A 1 94 ? -17.814 -3.725 19.802 1.00 97.12 94 LEU A O 1
ATOM 750 N N . THR A 1 95 ? -17.578 -5.756 18.885 1.00 95.56 95 THR A N 1
ATOM 751 C CA . THR A 1 95 ? -17.324 -6.455 20.150 1.00 95.56 95 THR A CA 1
ATOM 752 C C . THR A 1 95 ? -16.238 -7.512 19.984 1.00 95.56 95 THR A C 1
ATOM 754 O O . THR A 1 95 ? -15.899 -7.905 18.867 1.00 95.56 95 THR A O 1
ATOM 757 N N . LEU A 1 96 ? -15.667 -7.947 21.104 1.00 95.19 96 LEU A N 1
ATOM 758 C CA . LEU A 1 96 ? -14.721 -9.050 21.178 1.00 95.19 96 LEU A CA 1
ATOM 759 C C . LEU A 1 96 ? -15.449 -10.268 21.745 1.00 95.19 96 LEU A C 1
ATOM 761 O O . LEU A 1 96 ? -15.962 -10.224 22.860 1.00 95.19 96 LEU A O 1
ATOM 765 N N . THR A 1 97 ? -15.499 -11.354 20.983 1.00 92.69 97 THR A N 1
ATOM 766 C CA . THR A 1 97 ? -16.083 -12.615 21.463 1.00 92.69 97 THR A CA 1
ATOM 767 C C . THR A 1 97 ? -15.203 -13.261 22.537 1.00 92.69 97 THR A C 1
ATOM 769 O O . THR A 1 97 ? -13.989 -13.045 22.561 1.00 92.69 97 THR A O 1
ATOM 772 N N . ASP A 1 98 ? -15.781 -14.128 23.373 1.00 90.12 98 ASP A N 1
ATOM 773 C CA . ASP A 1 98 ? -15.031 -14.897 24.385 1.00 90.12 98 ASP A CA 1
ATOM 774 C C . ASP A 1 98 ? -13.922 -15.767 23.773 1.00 90.12 98 ASP A C 1
ATOM 776 O O . ASP A 1 98 ? -12.914 -16.055 24.411 1.00 90.12 98 ASP A O 1
ATOM 780 N N . GLN A 1 99 ? -14.080 -16.146 22.502 1.00 88.75 99 GLN A N 1
ATOM 781 C CA . GLN A 1 99 ? -13.092 -16.913 21.746 1.00 88.75 99 GLN A CA 1
ATOM 782 C C . GLN A 1 99 ? -11.913 -16.065 21.242 1.00 88.75 99 GLN A C 1
ATOM 784 O O . GLN A 1 99 ? -10.938 -16.632 20.756 1.00 88.75 99 GLN A O 1
ATOM 789 N N . GLY A 1 100 ? -11.974 -14.735 21.364 1.00 91.94 100 GLY A N 1
ATOM 790 C CA . GLY A 1 100 ? -10.921 -13.822 20.919 1.00 91.94 100 GLY A CA 1
ATOM 791 C C . GLY A 1 100 ? -11.074 -13.328 19.481 1.00 91.94 100 GLY A C 1
ATOM 792 O O . GLY A 1 100 ? -10.086 -12.936 18.869 1.00 91.94 100 GLY A O 1
ATOM 793 N N . ASN A 1 101 ? -12.293 -13.323 18.935 1.00 93.56 101 ASN A N 1
ATOM 794 C CA . ASN A 1 101 ? -12.576 -12.745 17.619 1.00 93.56 101 ASN A CA 1
ATOM 795 C C . ASN A 1 101 ? -13.263 -11.380 17.739 1.00 93.56 101 ASN A C 1
ATOM 797 O O . ASN A 1 101 ? -14.379 -11.329 18.270 1.00 93.56 101 ASN A O 1
ATOM 801 N N . PRO A 1 102 ? -12.647 -10.293 17.240 1.00 95.69 102 PRO A N 1
ATOM 802 C CA . PRO A 1 102 ? -13.350 -9.069 16.888 1.00 95.69 102 PRO A CA 1
ATOM 803 C C . PRO A 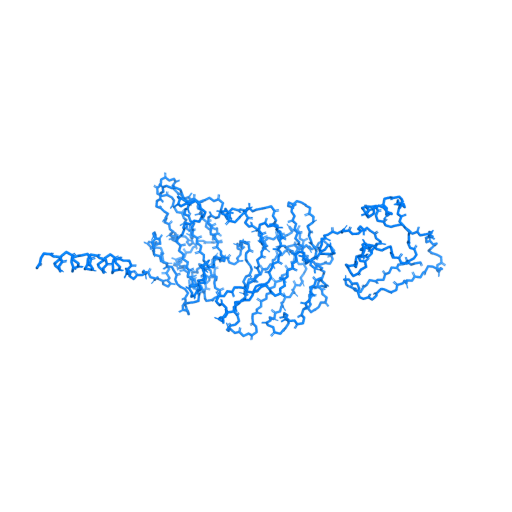1 102 ? -14.464 -9.333 15.873 1.00 95.69 102 PRO A C 1
ATOM 805 O O . PRO A 1 102 ? -14.221 -9.905 14.811 1.00 95.69 102 PRO A O 1
ATOM 808 N N . VAL A 1 103 ? -15.681 -8.887 16.182 1.00 96.38 103 VAL A N 1
ATOM 809 C CA . VAL A 1 103 ? -16.855 -9.019 15.310 1.00 96.38 103 VAL A CA 1
ATOM 810 C C . VAL A 1 103 ? -17.599 -7.697 15.205 1.00 96.38 103 VAL A C 1
ATOM 812 O O . VAL A 1 103 ? -17.798 -7.005 16.204 1.00 96.38 103 VAL A O 1
ATOM 815 N N . ILE A 1 104 ? -18.024 -7.354 13.990 1.00 97.31 104 ILE A N 1
ATOM 816 C CA . ILE A 1 104 ? -18.911 -6.220 13.727 1.00 97.31 104 ILE A CA 1
ATOM 817 C C . ILE A 1 104 ? -20.302 -6.772 13.462 1.00 97.31 104 ILE A C 1
ATOM 819 O O . ILE A 1 104 ? -20.504 -7.584 12.555 1.00 97.31 104 ILE A O 1
ATOM 823 N N . ILE A 1 105 ? -21.253 -6.306 14.259 1.00 95.19 105 ILE A N 1
ATOM 824 C CA . ILE A 1 105 ? -22.653 -6.699 14.204 1.00 95.19 105 ILE A CA 1
ATOM 825 C C . ILE A 1 105 ? -23.455 -5.529 13.641 1.00 95.19 105 ILE A C 1
ATOM 827 O O . ILE A 1 105 ? -23.345 -4.393 14.105 1.00 95.19 105 ILE A O 1
ATOM 831 N N . ASP A 1 106 ? -24.270 -5.828 12.639 1.00 92.19 106 ASP A N 1
ATOM 832 C CA . ASP A 1 106 ? -25.386 -4.999 12.218 1.00 92.19 106 ASP A CA 1
ATOM 833 C C . ASP A 1 106 ? -26.609 -5.400 13.046 1.00 92.19 106 ASP A C 1
ATOM 835 O O . ASP A 1 106 ? -27.068 -6.542 12.957 1.00 92.19 106 ASP A O 1
ATOM 839 N N . GLY A 1 107 ? -27.166 -4.463 13.818 1.00 82.56 107 GLY A N 1
ATOM 840 C CA . GLY A 1 107 ? -28.333 -4.720 14.669 1.00 82.56 107 GLY A CA 1
ATOM 841 C C . GLY A 1 107 ? -29.551 -5.318 13.947 1.00 82.56 107 GLY A C 1
ATOM 842 O O . GLY A 1 107 ? -30.396 -5.925 14.595 1.00 82.56 107 GLY A O 1
ATOM 843 N N . SER A 1 108 ? -29.629 -5.195 12.618 1.00 82.50 108 SER A N 1
ATOM 844 C CA . SER A 1 108 ? -30.713 -5.732 11.787 1.00 82.50 108 SER A CA 1
ATOM 845 C C . SER A 1 108 ? -30.375 -7.040 11.056 1.00 82.50 108 SER A C 1
ATOM 847 O O . SER A 1 108 ? -31.284 -7.747 10.628 1.00 82.50 108 SER A O 1
ATOM 849 N N . ARG A 1 109 ? -29.084 -7.366 10.880 1.00 81.06 109 ARG A N 1
ATOM 850 C CA . ARG A 1 109 ? -28.612 -8.450 9.988 1.00 81.06 109 ARG A CA 1
ATOM 851 C C . ARG A 1 109 ? -27.638 -9.436 10.639 1.00 81.06 109 ARG A C 1
ATOM 853 O O . ARG A 1 109 ? -27.237 -10.399 9.992 1.00 81.06 109 ARG A O 1
ATOM 860 N N . GLY A 1 110 ? -27.266 -9.225 11.900 1.00 89.81 110 GLY A N 1
ATOM 861 C CA . GLY A 1 110 ? -26.296 -10.064 12.600 1.00 89.81 110 GLY A CA 1
ATOM 862 C C . GLY A 1 110 ? -24.851 -9.708 12.241 1.00 89.81 110 GLY A C 1
ATOM 863 O O . GLY A 1 110 ? -24.528 -8.546 12.005 1.00 89.81 110 GLY A O 1
ATOM 864 N N . ILE A 1 111 ? -23.952 -10.693 12.248 1.00 93.69 111 ILE A N 1
ATOM 865 C CA . ILE A 1 111 ? -22.514 -10.471 12.029 1.00 93.69 111 ILE A CA 1
ATOM 866 C C . ILE A 1 111 ? -22.251 -10.123 10.556 1.00 93.69 111 ILE A C 1
ATOM 868 O O . ILE A 1 111 ? -22.556 -10.914 9.668 1.00 93.69 111 ILE A O 1
ATOM 872 N N . VAL A 1 112 ? -21.641 -8.962 10.298 1.00 95.12 112 VAL A N 1
ATOM 873 C CA . VAL A 1 112 ? -21.258 -8.507 8.942 1.00 95.12 112 VAL A CA 1
ATOM 874 C C . VAL A 1 112 ? -19.759 -8.603 8.670 1.00 95.12 112 VAL A C 1
ATOM 876 O O . VAL A 1 112 ? -19.329 -8.590 7.519 1.00 95.12 112 VAL A O 1
ATOM 879 N N . TRP A 1 113 ? -18.952 -8.685 9.725 1.00 96.31 113 TRP A N 1
ATOM 880 C CA . TRP A 1 113 ? -17.510 -8.878 9.642 1.00 96.31 113 TRP A CA 1
ATOM 881 C C . TRP A 1 113 ? -17.021 -9.586 10.905 1.00 96.31 113 TRP A C 1
ATOM 883 O O . TRP A 1 113 ? -17.503 -9.307 12.001 1.00 96.31 113 TRP A O 1
ATOM 893 N N . SER A 1 114 ? -16.056 -10.485 10.751 1.00 95.06 114 SER A N 1
ATOM 894 C CA . SER A 1 114 ? -15.370 -11.157 11.851 1.00 95.06 114 SER A CA 1
ATOM 895 C C . SER A 1 114 ? -13.903 -11.297 11.488 1.00 95.06 114 SER A C 1
ATOM 897 O O . SER A 1 114 ? -13.572 -11.588 10.336 1.00 95.06 114 SER A O 1
ATOM 899 N N . SER A 1 115 ? -13.026 -11.155 12.473 1.00 93.38 115 SER A N 1
ATOM 900 C CA . SER A 1 115 ? -11.679 -11.698 12.371 1.00 93.38 115 SER A CA 1
ATOM 901 C C . SER A 1 115 ? -11.713 -13.225 12.317 1.00 93.38 115 SER A C 1
ATOM 903 O O . SER A 1 115 ? -12.694 -13.858 12.718 1.00 93.38 115 SER A O 1
ATOM 905 N N . ASN A 1 116 ? -10.594 -13.815 11.912 1.00 84.38 116 ASN A N 1
ATOM 906 C CA . ASN A 1 116 ? -10.343 -15.240 12.063 1.00 84.38 116 ASN A CA 1
ATOM 907 C C . ASN A 1 116 ? -9.132 -15.427 12.984 1.00 84.38 116 ASN A C 1
ATOM 909 O O . ASN A 1 116 ? -7.987 -15.410 12.529 1.00 84.38 116 ASN A O 1
ATOM 913 N N . ALA A 1 117 ? -9.375 -15.486 14.294 1.00 77.69 117 ALA A N 1
ATOM 914 C CA . ALA A 1 117 ? -8.336 -15.763 15.273 1.00 77.69 117 ALA A CA 1
ATOM 915 C C . ALA A 1 117 ? -7.877 -17.218 15.139 1.00 77.69 117 ALA A C 1
ATOM 917 O O . ALA A 1 117 ? -8.672 -18.138 14.963 1.00 77.69 117 ALA A O 1
ATOM 918 N N . SER A 1 118 ? -6.570 -17.424 15.261 1.00 72.75 118 SER A N 1
ATOM 919 C CA . SER A 1 118 ? -5.924 -18.719 15.015 1.00 72.75 118 SER A CA 1
ATOM 920 C C . SER A 1 118 ? -6.290 -19.821 16.020 1.00 72.75 118 SER A C 1
ATOM 922 O O . SER A 1 118 ? -6.047 -20.998 15.754 1.00 72.75 118 SER A O 1
ATOM 924 N N . ARG A 1 119 ? -6.836 -19.461 17.188 1.00 80.19 119 ARG A N 1
ATOM 925 C CA . ARG A 1 119 ? -7.152 -20.383 18.288 1.00 80.19 119 ARG A CA 1
ATOM 926 C C . ARG A 1 119 ? -8.136 -19.767 19.281 1.00 80.19 119 ARG A C 1
ATOM 928 O O . ARG A 1 119 ? -8.264 -18.549 19.352 1.00 80.19 119 ARG A O 1
ATOM 935 N N . ILE A 1 120 ? -8.759 -20.621 20.093 1.00 82.75 120 ILE A N 1
ATOM 936 C CA . ILE A 1 120 ? -9.676 -20.208 21.163 1.00 82.75 120 ILE A CA 1
ATOM 937 C C . ILE A 1 120 ? -8.879 -19.593 22.319 1.00 82.75 120 ILE A C 1
ATOM 939 O O . ILE A 1 120 ? -7.989 -20.233 22.884 1.00 82.75 120 ILE A O 1
ATOM 943 N N . ALA A 1 121 ? -9.211 -18.351 22.661 1.00 87.44 121 ALA A N 1
ATOM 944 C CA . ALA A 1 121 ? -8.623 -17.617 23.773 1.00 87.44 121 ALA A CA 1
ATOM 945 C C . ALA A 1 121 ? -9.187 -18.039 25.141 1.00 87.44 121 ALA A C 1
ATOM 947 O O . ALA A 1 121 ? -10.319 -18.506 25.240 1.00 87.44 121 ALA A O 1
ATOM 948 N N . LYS A 1 122 ? -8.417 -17.818 26.213 1.00 89.56 122 LYS A N 1
ATOM 949 C CA . LYS A 1 122 ? -8.894 -17.933 27.603 1.00 89.56 122 LYS A CA 1
ATOM 950 C C . LYS A 1 122 ? -9.349 -16.592 28.170 1.00 89.56 122 LYS A C 1
ATOM 952 O O . LYS A 1 122 ? -10.399 -16.518 28.799 1.00 89.56 122 LYS A O 1
ATOM 957 N N . LYS A 1 123 ? -8.535 -15.546 28.002 1.00 92.25 123 LYS A N 1
ATOM 958 C CA . LYS A 1 123 ? -8.807 -14.179 28.468 1.00 92.25 123 LYS A CA 1
ATOM 959 C C . LYS A 1 123 ? -8.381 -13.176 27.394 1.00 92.25 123 LYS A C 1
ATOM 961 O O . LYS A 1 123 ? -7.394 -12.455 27.581 1.00 92.25 123 LYS A O 1
ATOM 966 N N . PRO A 1 124 ? -9.090 -13.144 26.253 1.00 94.69 124 PRO A N 1
ATOM 967 C CA . PRO A 1 124 ? -8.709 -12.269 25.165 1.00 94.69 124 PRO A CA 1
ATOM 968 C C . PRO A 1 124 ? -8.914 -10.802 25.543 1.00 94.69 124 PRO A C 1
ATOM 970 O O . PRO A 1 124 ? -9.848 -10.446 26.261 1.00 94.69 124 PRO A O 1
ATOM 973 N N . ASN A 1 125 ? -8.062 -9.936 25.013 1.00 95.19 125 ASN A N 1
ATOM 974 C CA . ASN A 1 125 ? -8.277 -8.499 25.005 1.00 95.19 125 ASN A CA 1
ATOM 975 C C . ASN A 1 125 ? -7.849 -7.912 23.657 1.00 95.19 125 ASN A C 1
ATOM 977 O O . ASN A 1 125 ? -6.944 -8.434 23.009 1.00 95.19 125 ASN A O 1
ATOM 981 N N . MET A 1 126 ? -8.522 -6.845 23.239 1.00 96.31 126 MET A N 1
ATOM 982 C CA . MET A 1 126 ? -8.252 -6.115 22.006 1.00 96.31 126 MET A CA 1
ATOM 983 C C . MET A 1 126 ? -7.693 -4.731 22.335 1.00 96.31 126 MET A C 1
ATOM 985 O O . MET A 1 126 ? -8.265 -4.008 23.153 1.00 96.31 126 MET A O 1
ATOM 989 N N . GLN A 1 127 ? -6.587 -4.358 21.693 1.00 96.94 127 GLN A N 1
ATOM 990 C CA . GLN A 1 127 ? -5.846 -3.123 21.956 1.00 96.94 127 GLN A CA 1
ATOM 991 C C . GLN A 1 127 ? -5.369 -2.482 20.656 1.00 96.94 127 GLN A C 1
ATOM 993 O O . GLN A 1 127 ? -4.981 -3.179 19.722 1.00 96.94 127 GLN A O 1
ATOM 998 N N . LEU A 1 128 ? -5.352 -1.150 20.612 1.00 98.31 128 LEU A N 1
ATOM 999 C CA . LEU A 1 128 ? -4.731 -0.394 19.528 1.00 98.31 128 LEU A CA 1
ATOM 1000 C C . LEU A 1 128 ? -3.321 0.024 19.958 1.00 98.31 128 LEU A C 1
ATOM 1002 O O . LEU A 1 128 ? -3.155 0.749 20.935 1.00 98.31 128 LEU A O 1
ATOM 1006 N N . LEU A 1 129 ? -2.298 -0.440 19.248 1.00 97.38 129 LEU A N 1
ATOM 1007 C CA . LEU A 1 129 ? -0.906 -0.092 19.531 1.00 97.38 129 LEU A CA 1
ATOM 1008 C C . LEU A 1 129 ? -0.543 1.277 18.938 1.00 97.38 129 LEU A C 1
ATOM 1010 O O . LEU A 1 129 ? -1.175 1.748 17.992 1.00 97.38 129 LEU A O 1
ATOM 1014 N N . ASP A 1 130 ? 0.526 1.899 19.441 1.00 95.69 130 ASP A N 1
ATOM 1015 C CA . ASP A 1 130 ? 1.023 3.186 18.924 1.00 95.69 130 ASP A CA 1
ATOM 1016 C C . ASP A 1 130 ? 1.635 3.106 17.521 1.00 95.69 130 ASP A C 1
ATOM 1018 O O . ASP A 1 130 ? 1.858 4.141 16.897 1.00 95.69 130 ASP A O 1
ATOM 1022 N N . SER A 1 131 ? 1.838 1.896 16.994 1.00 96.06 131 SER A N 1
ATOM 1023 C CA . SER A 1 131 ? 2.127 1.660 15.577 1.00 96.06 131 SER A CA 1
ATOM 1024 C C . SER A 1 131 ? 0.894 1.805 14.674 1.00 96.06 131 SER A C 1
ATOM 1026 O O . SER A 1 131 ? 1.035 1.859 13.455 1.00 96.06 131 SER A O 1
ATOM 1028 N N . GLY A 1 132 ? -0.313 1.851 15.250 1.00 97.25 132 GLY A N 1
ATOM 1029 C CA . GLY A 1 132 ? -1.586 1.778 14.528 1.00 97.25 132 GLY A CA 1
ATOM 1030 C C . GLY A 1 132 ? -2.075 0.346 14.294 1.00 97.25 132 GLY A C 1
ATOM 1031 O O . GLY A 1 132 ? -3.066 0.148 13.595 1.00 97.25 132 GLY A O 1
ATOM 1032 N N . ASN A 1 133 ? -1.397 -0.652 14.868 1.00 98.44 133 ASN A N 1
ATOM 1033 C CA . ASN A 1 133 ? -1.799 -2.052 14.790 1.00 98.44 133 ASN A CA 1
ATOM 1034 C C . ASN A 1 133 ? -2.883 -2.366 15.831 1.00 98.44 133 ASN A C 1
ATOM 1036 O O . ASN A 1 133 ? -2.656 -2.207 17.032 1.00 98.44 133 ASN A O 1
ATOM 1040 N N . LEU A 1 134 ? -4.054 -2.811 15.381 1.00 98.12 134 LEU A N 1
ATOM 1041 C CA . LEU A 1 134 ? -5.110 -3.321 16.246 1.00 98.12 134 LEU A CA 1
ATOM 1042 C C . LEU A 1 134 ? -4.847 -4.803 16.488 1.00 98.12 134 LEU A C 1
ATOM 1044 O O . LEU A 1 134 ? -4.907 -5.602 15.558 1.00 98.12 134 LEU A O 1
ATOM 1048 N N . VAL A 1 135 ? -4.561 -5.165 17.731 1.00 97.31 135 VAL A N 1
ATOM 1049 C CA . VAL A 1 135 ? -4.154 -6.517 18.111 1.00 97.31 135 VAL A CA 1
ATOM 1050 C C . VAL A 1 135 ? -5.153 -7.143 19.061 1.00 97.31 135 VAL A C 1
ATOM 1052 O O . VAL A 1 135 ? -5.768 -6.458 19.878 1.00 97.31 135 VAL A O 1
ATOM 1055 N N . VAL A 1 136 ? -5.267 -8.464 18.989 1.00 96.62 136 VAL A N 1
ATOM 1056 C CA . VAL A 1 136 ? -5.966 -9.277 19.980 1.00 96.62 136 VAL A CA 1
ATOM 1057 C C . VAL A 1 136 ? -4.960 -10.203 20.631 1.00 96.62 136 VAL A C 1
ATOM 1059 O O . VAL A 1 136 ? -4.234 -10.918 19.937 1.00 96.62 136 VAL A O 1
ATOM 1062 N N . LYS A 1 137 ? -4.916 -10.203 21.960 1.00 94.69 137 LYS A N 1
ATOM 1063 C CA . LYS A 1 137 ? -3.976 -11.005 22.744 1.00 94.69 137 LYS A CA 1
ATOM 1064 C C . LYS A 1 137 ? -4.685 -11.835 23.801 1.00 94.69 137 LYS A C 1
ATOM 1066 O O . LYS A 1 137 ? -5.715 -11.420 24.318 1.00 94.69 137 LYS A O 1
ATOM 1071 N N . ASP A 1 138 ? -4.092 -12.968 24.158 1.00 92.69 138 ASP A N 1
ATOM 1072 C CA . ASP A 1 138 ? -4.449 -13.774 25.331 1.00 92.69 138 ASP A CA 1
ATOM 1073 C C . ASP A 1 138 ? -3.204 -13.956 26.210 1.00 92.69 138 ASP A C 1
ATOM 1075 O O . ASP A 1 138 ? -2.300 -14.749 25.902 1.00 92.69 138 ASP A O 1
ATOM 1079 N N . GLY A 1 139 ? -3.119 -13.132 27.259 1.00 89.19 139 GLY A N 1
ATOM 1080 C CA . GLY A 1 139 ? -1.861 -12.844 27.951 1.00 89.19 139 GLY A CA 1
ATOM 1081 C C . GLY A 1 139 ? -0.862 -12.175 27.003 1.00 89.19 139 GLY A C 1
ATOM 1082 O O . GLY A 1 139 ? -1.199 -11.209 26.323 1.00 89.19 139 GLY A O 1
ATOM 1083 N N . GLU A 1 140 ? 0.343 -12.735 26.909 1.00 87.44 140 GL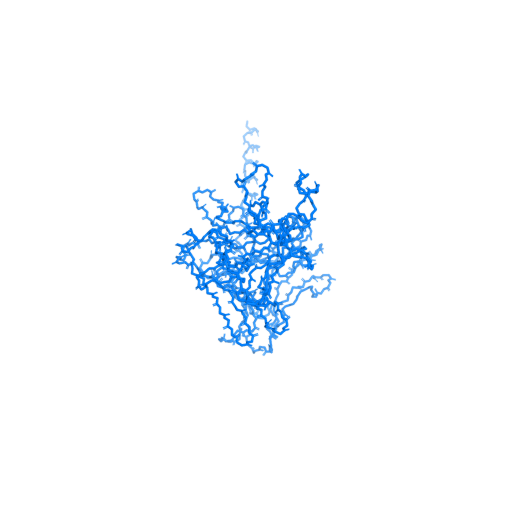U A N 1
ATOM 1084 C CA . GLU A 1 140 ? 1.391 -12.262 25.989 1.00 87.44 140 GLU A CA 1
ATOM 1085 C C . GLU A 1 140 ? 1.252 -12.808 24.562 1.00 87.44 140 GLU A C 1
ATOM 1087 O O . GLU A 1 140 ? 1.983 -12.412 23.655 1.00 87.44 140 GLU A O 1
ATOM 1092 N N . ASN A 1 141 ? 0.317 -13.729 24.329 1.00 91.69 141 ASN A N 1
ATOM 1093 C CA . ASN A 1 141 ? 0.207 -14.373 23.031 1.00 91.69 141 ASN A CA 1
ATOM 1094 C C . ASN A 1 141 ? -0.667 -13.567 22.075 1.00 91.69 141 ASN A C 1
ATOM 1096 O O . ASN A 1 141 ? -1.846 -13.351 22.354 1.00 91.69 141 ASN A O 1
ATOM 1100 N N . LEU A 1 142 ? -0.123 -13.222 20.912 1.00 93.50 142 LEU A N 1
ATOM 1101 C CA . LEU A 1 142 ? -0.877 -12.616 19.820 1.00 93.50 142 LEU A CA 1
ATOM 1102 C C . LEU A 1 142 ? -1.801 -13.651 19.155 1.00 93.50 142 LEU A C 1
ATOM 1104 O O . LEU A 1 142 ? -1.359 -14.737 18.785 1.00 93.50 142 LEU A O 1
ATOM 1108 N N . LEU A 1 143 ? -3.083 -13.315 19.013 1.00 94.00 143 LEU A N 1
ATOM 1109 C CA . LEU A 1 143 ? -4.101 -14.162 18.381 1.00 94.00 143 LEU A CA 1
ATOM 1110 C C . LEU A 1 143 ? -4.473 -13.690 16.973 1.00 94.00 143 LEU A C 1
ATOM 1112 O O . LEU A 1 143 ? -4.739 -14.520 16.101 1.00 94.00 143 LEU A O 1
ATOM 1116 N N . TRP A 1 144 ? -4.518 -12.369 16.786 1.00 96.12 144 TRP A N 1
ATOM 1117 C CA . TRP A 1 144 ? -4.878 -11.689 15.544 1.00 96.12 144 TRP A CA 1
ATOM 1118 C C . TRP A 1 144 ? -4.317 -10.260 15.548 1.00 96.12 144 TRP A C 1
ATOM 1120 O O . TRP A 1 144 ? -4.216 -9.642 16.612 1.00 96.12 144 TRP A O 1
ATOM 1130 N N . GLU A 1 145 ? -3.994 -9.719 14.373 1.00 97.12 145 GLU A N 1
ATOM 1131 C CA . GLU A 1 145 ? -3.559 -8.332 14.203 1.00 97.12 145 GLU A CA 1
ATOM 1132 C C . GLU A 1 145 ? -4.055 -7.723 12.883 1.00 97.12 145 GLU A C 1
ATOM 1134 O O . GLU A 1 145 ? -4.156 -8.412 11.867 1.00 97.12 145 GLU A O 1
ATOM 1139 N N . SER A 1 146 ? -4.348 -6.421 12.871 1.00 98.00 146 SER A N 1
ATOM 1140 C CA . SER A 1 146 ? -4.819 -5.728 11.666 1.00 98.00 146 SER A CA 1
ATOM 1141 C C . SER A 1 146 ? -3.733 -5.580 10.605 1.00 98.00 146 SER A C 1
ATOM 1143 O O . SER A 1 146 ? -4.045 -5.492 9.417 1.00 98.00 146 SER A O 1
ATOM 1145 N N . PHE A 1 147 ? -2.460 -5.577 11.009 1.00 97.88 147 PHE A N 1
ATOM 1146 C CA . PHE A 1 147 ? -1.317 -5.489 10.096 1.00 97.88 147 PHE A CA 1
ATOM 1147 C C . PHE A 1 147 ? -1.206 -6.684 9.139 1.00 97.88 147 PHE A C 1
ATOM 1149 O O . PHE A 1 147 ? -0.641 -6.540 8.054 1.00 97.88 147 PHE A O 1
ATOM 1156 N N . ASP A 1 148 ? -1.816 -7.819 9.487 1.00 97.12 148 ASP A N 1
ATOM 1157 C CA . ASP A 1 148 ? -1.915 -8.997 8.622 1.00 97.12 148 ASP A CA 1
ATOM 1158 C C . ASP A 1 148 ? -2.973 -8.850 7.520 1.00 97.12 148 ASP A C 1
ATOM 1160 O O . ASP A 1 148 ? -2.934 -9.582 6.532 1.00 97.12 148 ASP A O 1
ATOM 1164 N N . TYR A 1 149 ? -3.887 -7.884 7.658 1.00 96.88 149 TYR A N 1
ATOM 1165 C CA . TYR A 1 149 ? -5.012 -7.640 6.752 1.00 96.88 149 TYR A CA 1
ATOM 1166 C C . TYR A 1 149 ? -5.005 -6.185 6.258 1.00 96.88 149 TYR A C 1
ATOM 1168 O O . TYR A 1 149 ? -5.921 -5.418 6.571 1.00 96.88 149 TYR A O 1
ATOM 1176 N N . PRO A 1 150 ? -3.962 -5.765 5.522 1.00 97.31 150 PRO A N 1
ATOM 1177 C CA . PRO A 1 150 ? -3.844 -4.405 5.007 1.00 97.31 150 PRO A CA 1
ATOM 1178 C C . PRO A 1 150 ? -5.019 -3.982 4.111 1.00 97.31 150 PRO A C 1
ATOM 1180 O O . PRO A 1 150 ? -5.626 -4.779 3.398 1.00 97.31 150 PRO A O 1
ATOM 1183 N N . GLY A 1 151 ? -5.291 -2.676 4.115 1.00 97.75 151 GLY A N 1
ATOM 1184 C CA . GLY A 1 151 ? -6.163 -2.020 3.145 1.00 97.75 151 GLY A CA 1
ATOM 1185 C C . GLY A 1 151 ? -5.368 -1.471 1.959 1.00 97.75 151 GLY A C 1
ATOM 1186 O O . GLY A 1 151 ? -4.625 -2.182 1.290 1.00 97.75 151 GLY A O 1
ATOM 1187 N N . ASP A 1 152 ? -5.519 -0.178 1.710 1.00 98.56 152 ASP A N 1
ATOM 1188 C CA . ASP A 1 152 ? -4.781 0.584 0.700 1.00 98.56 152 ASP A CA 1
ATOM 1189 C C . ASP A 1 152 ? -3.500 1.233 1.248 1.00 98.56 152 ASP A C 1
ATOM 1191 O O . ASP A 1 152 ? -2.731 1.812 0.483 1.00 98.56 152 ASP A O 1
ATOM 1195 N N . THR A 1 153 ? -3.270 1.154 2.562 1.00 98.62 153 THR A N 1
ATOM 1196 C CA . THR A 1 153 ? -2.199 1.863 3.269 1.00 98.62 153 THR A CA 1
ATOM 1197 C C . THR A 1 153 ? -1.186 0.900 3.894 1.00 98.62 153 THR A C 1
ATOM 1199 O O . THR A 1 153 ? -1.555 -0.085 4.529 1.00 98.62 153 THR A O 1
ATOM 1202 N N . PHE A 1 154 ? 0.102 1.220 3.752 1.00 98.44 154 PHE A N 1
ATOM 1203 C CA . PHE A 1 154 ? 1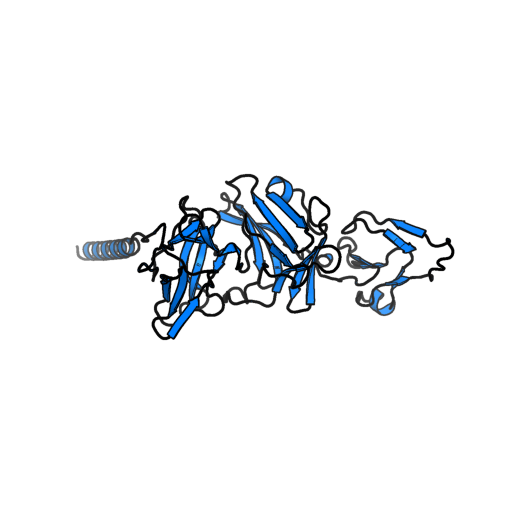.231 0.547 4.397 1.00 98.44 154 PHE A CA 1
ATOM 1204 C C . PHE A 1 154 ? 1.904 1.502 5.389 1.00 98.44 154 PHE A C 1
ATOM 1206 O O . PHE A 1 154 ? 2.474 2.524 4.984 1.00 98.44 154 PHE A O 1
ATOM 1213 N N . LEU A 1 155 ? 1.822 1.171 6.676 1.00 98.19 155 LEU A N 1
ATOM 1214 C CA . LEU A 1 155 ? 2.417 1.905 7.794 1.00 98.19 155 LEU A CA 1
ATOM 1215 C C . LEU A 1 155 ? 3.790 1.342 8.173 1.00 98.19 155 LEU A C 1
ATOM 1217 O O . LEU A 1 155 ? 4.166 0.241 7.767 1.00 98.19 155 LEU A O 1
ATOM 1221 N N . ALA A 1 156 ? 4.539 2.106 8.969 1.00 96.81 156 ALA A N 1
ATOM 1222 C CA . ALA A 1 156 ? 5.794 1.632 9.538 1.00 96.81 156 ALA A CA 1
ATOM 1223 C C . ALA A 1 156 ? 5.530 0.417 10.446 1.00 96.81 156 ALA A C 1
ATOM 1225 O O . ALA A 1 156 ? 4.562 0.402 11.206 1.00 96.81 156 ALA A O 1
ATOM 1226 N N . GLY A 1 157 ? 6.372 -0.609 10.341 1.00 95.69 157 GLY A N 1
ATOM 1227 C CA . GLY A 1 157 ? 6.213 -1.878 11.059 1.00 95.69 157 GLY A CA 1
ATOM 1228 C C . GLY A 1 157 ? 5.261 -2.886 10.401 1.00 95.69 157 GLY A C 1
ATOM 1229 O O . GLY A 1 157 ? 5.243 -4.042 10.814 1.00 95.69 157 GLY A O 1
ATOM 1230 N N . MET A 1 158 ? 4.509 -2.505 9.361 1.00 98.00 158 MET A N 1
ATOM 1231 C CA . MET A 1 158 ? 3.766 -3.475 8.547 1.00 98.00 158 MET A CA 1
ATOM 1232 C C . MET A 1 158 ? 4.714 -4.277 7.648 1.00 98.00 158 MET A C 1
ATOM 1234 O O . MET A 1 158 ? 5.787 -3.804 7.265 1.00 98.00 158 MET A O 1
ATOM 1238 N N . GLN A 1 159 ? 4.275 -5.470 7.244 1.00 97.69 159 GLN A N 1
ATOM 1239 C CA . GLN A 1 159 ? 5.017 -6.354 6.345 1.00 97.69 159 GLN A CA 1
ATOM 1240 C C . GLN A 1 159 ? 4.198 -6.714 5.107 1.00 97.69 159 GLN A C 1
ATOM 1242 O O . GLN A 1 159 ? 3.078 -7.214 5.218 1.00 97.69 159 GLN A O 1
ATOM 1247 N N . PHE A 1 160 ? 4.788 -6.548 3.925 1.00 98.06 160 PHE A N 1
ATOM 1248 C CA . PHE A 1 160 ? 4.378 -7.335 2.767 1.00 98.06 160 PHE A CA 1
ATOM 1249 C C . PHE A 1 160 ? 5.027 -8.699 2.838 1.00 98.06 160 PHE A C 1
ATOM 1251 O O . PHE A 1 160 ? 6.210 -8.807 3.166 1.00 98.06 160 PHE A O 1
ATOM 1258 N N . ARG A 1 161 ? 4.251 -9.728 2.509 1.00 98.00 161 ARG A N 1
ATOM 1259 C CA . ARG A 1 161 ? 4.703 -11.115 2.553 1.00 98.00 161 ARG A CA 1
ATOM 1260 C C . ARG A 1 161 ? 4.179 -11.881 1.359 1.00 98.00 161 ARG A C 1
ATOM 1262 O O . ARG A 1 161 ? 3.038 -11.706 0.918 1.00 98.00 161 ARG A O 1
ATOM 1269 N N . THR A 1 162 ? 5.052 -12.697 0.796 1.00 98.00 162 THR A N 1
ATOM 1270 C CA . THR A 1 162 ? 4.785 -13.483 -0.404 1.00 98.00 162 THR A CA 1
ATOM 1271 C C . THR A 1 162 ? 5.416 -14.847 -0.246 1.00 98.00 162 THR A C 1
ATOM 1273 O O . THR A 1 162 ? 6.622 -14.958 -0.047 1.00 98.00 162 THR A O 1
ATOM 1276 N N . SER A 1 163 ? 4.584 -15.879 -0.324 1.00 97.00 163 SER A N 1
ATOM 1277 C CA . SER A 1 163 ? 5.020 -17.268 -0.375 1.00 97.00 163 SER A CA 1
ATOM 1278 C C . SER A 1 163 ? 5.589 -17.553 -1.756 1.00 97.00 163 SER A C 1
ATOM 1280 O O . SER A 1 163 ? 4.980 -17.184 -2.762 1.00 97.00 163 SER A O 1
ATOM 1282 N N . LEU A 1 164 ? 6.724 -18.247 -1.815 1.00 95.06 164 LEU A N 1
ATOM 1283 C CA . LEU A 1 164 ? 7.308 -18.686 -3.084 1.00 95.06 164 LEU A CA 1
ATOM 1284 C C . LEU A 1 164 ? 6.452 -19.758 -3.781 1.00 95.06 164 LEU A C 1
ATOM 1286 O O . LEU A 1 164 ? 6.641 -20.008 -4.966 1.00 95.06 164 LEU A O 1
ATOM 1290 N N . VAL A 1 165 ? 5.504 -20.374 -3.060 1.00 93.62 165 VAL A N 1
ATOM 1291 C CA . VAL A 1 165 ? 4.612 -21.423 -3.581 1.00 93.62 165 VAL A CA 1
ATOM 1292 C C . VAL A 1 165 ? 3.223 -20.878 -3.904 1.00 93.62 165 VAL A C 1
ATOM 1294 O O . VAL A 1 165 ? 2.684 -21.146 -4.972 1.00 93.62 165 VAL A O 1
ATOM 1297 N N . THR A 1 166 ? 2.620 -20.127 -2.980 1.00 95.19 166 THR A N 1
ATOM 1298 C CA . THR A 1 166 ? 1.209 -19.705 -3.080 1.00 95.19 166 THR A CA 1
ATOM 1299 C C . THR A 1 166 ? 1.037 -18.248 -3.503 1.00 95.19 166 THR A C 1
ATOM 1301 O O . THR A 1 166 ? -0.092 -17.801 -3.681 1.00 95.19 166 THR A O 1
ATOM 1304 N N . GLY A 1 167 ? 2.130 -17.496 -3.652 1.00 95.31 167 GLY A N 1
ATOM 1305 C CA . GLY A 1 167 ? 2.094 -16.091 -4.045 1.00 95.31 167 GLY A CA 1
ATOM 1306 C C . GLY A 1 167 ? 1.837 -15.112 -2.886 1.00 95.31 167 GLY A C 1
ATOM 1307 O O . GLY A 1 167 ? 2.046 -15.446 -1.710 1.00 95.31 167 GLY A O 1
ATOM 1308 N N . PRO A 1 168 ? 1.468 -13.856 -3.205 1.00 96.88 168 PRO A N 1
ATOM 1309 C CA . PRO A 1 168 ? 1.329 -12.784 -2.226 1.00 96.88 168 PRO A CA 1
ATOM 1310 C C . PRO A 1 168 ? 0.118 -13.005 -1.318 1.00 96.88 168 PRO A C 1
ATOM 1312 O O . PRO A 1 168 ? -0.987 -13.249 -1.790 1.00 96.88 168 PRO A O 1
ATOM 1315 N N . TYR A 1 169 ? 0.323 -12.872 -0.007 1.00 96.44 169 TYR A N 1
ATOM 1316 C CA . TYR A 1 169 ? -0.747 -13.024 0.989 1.00 96.44 169 TYR A CA 1
ATOM 1317 C C . TYR A 1 169 ? -0.838 -11.850 1.974 1.00 96.44 169 TYR A C 1
ATOM 1319 O O . TYR A 1 169 ? -1.819 -11.741 2.702 1.00 96.44 169 TYR A O 1
ATOM 1327 N N . ARG A 1 170 ? 0.142 -10.933 1.966 1.00 97.50 170 ARG A N 1
ATOM 1328 C CA . ARG A 1 170 ? 0.034 -9.604 2.592 1.00 97.50 170 ARG A CA 1
ATOM 1329 C C . ARG A 1 170 ? 0.468 -8.540 1.594 1.00 97.50 170 ARG A C 1
ATOM 1331 O O . ARG A 1 170 ? 1.649 -8.462 1.250 1.00 97.50 170 ARG A O 1
ATOM 1338 N N . PHE A 1 171 ? -0.491 -7.755 1.116 1.00 98.12 171 PHE A N 1
ATOM 1339 C CA . PHE A 1 171 ? -0.325 -6.782 0.036 1.00 98.12 171 PHE A CA 1
ATOM 1340 C C . PHE A 1 171 ? -1.399 -5.694 0.104 1.00 98.12 171 PHE A C 1
ATOM 1342 O O . PHE A 1 171 ? -2.438 -5.892 0.723 1.00 98.12 171 PHE A O 1
ATOM 1349 N N . LEU A 1 172 ? -1.183 -4.550 -0.546 1.00 98.69 172 LEU A N 1
ATOM 1350 C CA . LEU A 1 172 ? -2.198 -3.492 -0.569 1.00 98.69 172 LEU A CA 1
ATOM 1351 C C . LEU A 1 172 ? -3.233 -3.738 -1.656 1.00 98.69 172 LEU A C 1
ATOM 1353 O O . LEU A 1 172 ? -2.891 -4.170 -2.754 1.00 98.69 172 LEU A O 1
ATOM 1357 N N . THR A 1 173 ? -4.474 -3.355 -1.376 1.00 98.62 173 THR A N 1
ATOM 1358 C CA . THR A 1 173 ? -5.554 -3.273 -2.365 1.00 98.62 173 THR A CA 1
ATOM 1359 C C . THR A 1 173 ? -6.165 -1.883 -2.319 1.00 98.62 173 THR A C 1
ATOM 1361 O O . THR A 1 173 ? -6.601 -1.441 -1.249 1.00 98.62 173 THR A O 1
ATOM 1364 N N . SER A 1 174 ? -6.224 -1.209 -3.469 1.00 98.69 174 SER A N 1
ATOM 1365 C CA . SER A 1 174 ? -6.736 0.158 -3.564 1.00 98.69 174 SER A CA 1
ATOM 1366 C C . SER A 1 174 ? -8.178 0.245 -3.084 1.00 98.69 174 SER A C 1
ATOM 1368 O O . SER A 1 174 ? -8.902 -0.753 -3.026 1.00 98.69 174 SER A O 1
ATOM 1370 N N . TRP A 1 175 ? -8.635 1.448 -2.759 1.00 98.25 175 TRP A N 1
ATOM 1371 C CA . TRP A 1 175 ? -10.071 1.705 -2.695 1.00 98.25 175 TRP A CA 1
ATOM 1372 C C . TRP A 1 175 ? -10.676 1.658 -4.096 1.00 98.25 175 TRP A C 1
ATOM 1374 O O . TRP A 1 175 ? -9.973 1.847 -5.097 1.00 98.25 175 TRP A O 1
ATOM 1384 N N . LYS A 1 176 ? -11.981 1.402 -4.162 1.00 97.88 176 LYS A N 1
ATOM 1385 C CA . LYS A 1 176 ? -12.733 1.386 -5.413 1.00 97.88 176 LYS A CA 1
ATOM 1386 C C . LYS A 1 176 ? -12.763 2.773 -6.046 1.00 97.88 176 LYS A C 1
ATOM 1388 O O . LYS A 1 176 ? -12.565 2.898 -7.249 1.00 97.88 176 LYS A O 1
ATOM 1393 N N . ASN A 1 177 ? -12.988 3.807 -5.240 1.00 96.12 177 ASN A N 1
ATOM 1394 C CA . ASN A 1 177 ? -12.902 5.211 -5.639 1.00 96.12 177 ASN A CA 1
ATOM 1395 C C . ASN A 1 177 ? -12.770 6.112 -4.394 1.00 96.12 177 ASN A C 1
ATOM 1397 O O . ASN A 1 177 ? -12.564 5.621 -3.286 1.00 96.12 177 ASN A O 1
ATOM 1401 N N . ALA A 1 178 ? -12.867 7.430 -4.578 1.00 93.00 178 ALA A N 1
ATOM 1402 C CA . ALA A 1 178 ? -12.716 8.411 -3.503 1.00 93.00 178 ALA A CA 1
ATOM 1403 C C . ALA A 1 178 ? -13.836 8.377 -2.441 1.00 93.00 178 ALA A C 1
ATOM 1405 O O . ALA A 1 178 ? -13.639 8.916 -1.358 1.00 93.00 178 ALA A O 1
ATOM 1406 N N . GLU A 1 179 ? -14.983 7.756 -2.729 1.00 93.31 179 GLU A N 1
ATOM 1407 C CA . GLU A 1 179 ? -16.168 7.716 -1.854 1.00 93.31 179 GLU A CA 1
ATOM 1408 C C . GLU A 1 179 ? -16.515 6.295 -1.372 1.00 93.31 179 GLU A C 1
ATOM 1410 O O . GLU A 1 179 ? -17.324 6.127 -0.459 1.00 93.31 179 GLU A O 1
ATOM 1415 N N . ASP A 1 180 ? -15.904 5.262 -1.956 1.00 95.94 180 ASP A N 1
ATOM 1416 C CA . ASP A 1 180 ? -16.168 3.857 -1.650 1.00 95.94 180 ASP A CA 1
ATOM 1417 C C . ASP A 1 180 ? -14.861 3.117 -1.301 1.00 95.94 180 ASP A C 1
ATOM 1419 O O . ASP A 1 180 ? -14.043 2.848 -2.193 1.00 95.94 180 ASP A O 1
ATOM 1423 N N . PRO A 1 181 ? -14.654 2.760 -0.016 1.00 97.19 181 PRO A N 1
ATOM 1424 C CA . PRO A 1 181 ? -13.443 2.101 0.443 1.00 97.19 181 PRO A CA 1
ATOM 1425 C C . PRO A 1 181 ? -13.425 0.604 0.126 1.00 97.19 181 PRO A C 1
ATOM 1427 O O . PRO A 1 181 ? -12.442 -0.060 0.464 1.00 97.19 181 PRO A O 1
ATOM 1430 N N . ALA A 1 182 ? -14.462 0.041 -0.507 1.00 97.81 182 ALA A N 1
ATOM 1431 C CA . ALA A 1 182 ? -14.446 -1.343 -0.975 1.00 97.81 182 ALA A CA 1
ATOM 1432 C C . ALA A 1 182 ? -13.198 -1.640 -1.825 1.00 97.81 182 ALA A C 1
ATOM 1434 O O . ALA A 1 182 ? -12.530 -0.731 -2.328 1.00 97.81 182 ALA A O 1
ATOM 1435 N N . ALA A 1 183 ? -12.842 -2.917 -1.946 1.00 98.06 183 ALA A N 1
ATOM 1436 C CA . ALA A 1 183 ? -11.703 -3.339 -2.755 1.00 98.06 183 ALA A CA 1
ATOM 1437 C C . ALA A 1 183 ? -11.828 -2.811 -4.198 1.00 98.06 183 ALA A C 1
ATOM 1439 O O . ALA A 1 183 ? -12.840 -3.031 -4.868 1.00 98.06 183 ALA A O 1
ATOM 1440 N N . GLY A 1 184 ? -10.812 -2.073 -4.644 1.00 98.06 184 GLY A N 1
ATOM 1441 C CA . GLY A 1 184 ? -10.683 -1.588 -6.013 1.00 98.06 184 GLY A CA 1
ATOM 1442 C C . GLY A 1 184 ? -9.958 -2.577 -6.922 1.00 98.06 184 GLY A C 1
ATOM 1443 O O . GLY A 1 184 ? -9.699 -3.719 -6.553 1.00 98.06 184 GLY A O 1
ATOM 1444 N N . GLU A 1 185 ? -9.629 -2.124 -8.131 1.00 97.62 185 GLU A N 1
ATOM 1445 C CA . GLU A 1 185 ? -9.036 -2.973 -9.176 1.00 97.62 185 GLU A CA 1
ATOM 1446 C C . GLU A 1 185 ? -7.515 -3.126 -9.059 1.00 97.62 185 GLU A C 1
ATOM 1448 O O . GLU A 1 185 ? -6.937 -3.983 -9.730 1.00 97.62 185 GLU A O 1
ATOM 1453 N N . PHE A 1 186 ? -6.860 -2.287 -8.250 1.00 98.62 186 PHE A N 1
ATOM 1454 C CA . PHE A 1 186 ? -5.407 -2.256 -8.158 1.00 98.62 186 PHE A CA 1
ATOM 1455 C C . PHE A 1 186 ? -4.898 -2.967 -6.912 1.00 98.62 186 PHE A C 1
ATOM 1457 O O . PHE A 1 186 ? -5.433 -2.786 -5.814 1.00 98.62 186 PHE A O 1
ATOM 1464 N N . SER A 1 187 ? -3.794 -3.694 -7.072 1.00 98.50 187 SER A N 1
ATOM 1465 C CA . SER A 1 187 ? -3.054 -4.275 -5.956 1.00 98.50 187 SER A CA 1
ATOM 1466 C C . SER A 1 187 ? -1.567 -3.938 -6.032 1.00 98.50 187 SER A C 1
ATOM 1468 O O . SER A 1 187 ? -1.028 -3.729 -7.118 1.00 98.50 187 SER A O 1
ATOM 1470 N N . TYR A 1 188 ? -0.909 -3.850 -4.876 1.00 98.25 188 TYR A N 1
ATOM 1471 C CA . TYR A 1 188 ? 0.527 -3.593 -4.773 1.00 98.25 188 TYR A CA 1
ATOM 1472 C C . TYR A 1 188 ? 1.175 -4.636 -3.875 1.00 98.25 188 TYR A C 1
ATOM 1474 O O . TYR A 1 188 ? 0.877 -4.705 -2.679 1.00 98.25 188 TYR A O 1
ATOM 1482 N N . HIS A 1 189 ? 2.046 -5.450 -4.463 1.00 97.50 189 HIS A N 1
ATOM 1483 C CA . HIS A 1 189 ? 2.584 -6.645 -3.828 1.00 97.50 189 HIS A CA 1
ATOM 1484 C C . HIS A 1 189 ? 4.013 -6.944 -4.284 1.00 97.50 189 HIS A C 1
ATOM 1486 O O . HIS A 1 189 ? 4.561 -6.304 -5.186 1.00 97.50 189 HIS A O 1
ATOM 1492 N N . ILE A 1 190 ? 4.617 -7.940 -3.635 1.00 96.56 190 ILE A N 1
ATOM 1493 C CA . ILE A 1 190 ? 5.854 -8.552 -4.105 1.00 96.56 190 ILE A CA 1
ATOM 1494 C C . ILE A 1 190 ? 5.461 -9.633 -5.114 1.00 96.56 190 ILE A C 1
ATOM 1496 O O . ILE A 1 190 ? 4.618 -10.485 -4.841 1.00 96.56 190 ILE A O 1
ATOM 1500 N N . ASP A 1 191 ? 6.037 -9.570 -6.302 1.00 94.94 191 ASP A N 1
ATOM 1501 C CA . ASP A 1 191 ? 6.050 -10.663 -7.261 1.00 94.94 191 ASP A CA 1
ATOM 1502 C C . ASP A 1 191 ? 7.352 -11.445 -7.072 1.00 94.94 191 ASP A C 1
ATOM 1504 O O . ASP A 1 191 ? 8.434 -10.857 -7.055 1.00 94.94 191 ASP A O 1
ATOM 1508 N N . ALA A 1 192 ? 7.240 -12.757 -6.876 1.00 93.19 192 ALA A N 1
ATOM 1509 C CA . ALA A 1 192 ? 8.374 -13.643 -6.614 1.00 93.19 192 ALA A CA 1
ATOM 1510 C C . ALA A 1 192 ? 8.716 -14.550 -7.811 1.00 93.19 192 ALA A C 1
ATOM 1512 O O . ALA A 1 192 ? 9.517 -15.472 -7.669 1.00 93.19 192 ALA A O 1
ATOM 1513 N N . HIS A 1 193 ? 8.132 -14.302 -8.989 1.00 88.69 193 HIS A N 1
ATOM 1514 C CA . HIS A 1 193 ? 8.510 -15.009 -10.208 1.00 88.69 193 HIS A CA 1
ATOM 1515 C C . HIS A 1 193 ? 9.879 -14.507 -10.690 1.00 88.69 193 HIS A C 1
ATOM 1517 O O . HIS A 1 193 ? 10.044 -13.350 -11.078 1.00 88.69 193 HIS A O 1
ATOM 1523 N N . GLY A 1 194 ? 10.884 -15.384 -10.657 1.00 87.19 194 GLY A N 1
ATOM 1524 C CA . GLY A 1 194 ? 12.276 -14.986 -10.863 1.00 87.19 194 GLY A CA 1
ATOM 1525 C C . GLY A 1 194 ? 12.843 -14.301 -9.619 1.00 87.19 194 GLY A C 1
ATOM 1526 O O . GLY A 1 194 ? 12.645 -14.776 -8.503 1.00 87.19 194 GLY A O 1
ATOM 1527 N N . PHE A 1 195 ? 13.578 -13.198 -9.789 1.00 89.06 195 PHE A N 1
ATOM 1528 C CA . PHE A 1 195 ? 14.081 -12.457 -8.633 1.00 89.06 195 PHE A CA 1
ATOM 1529 C C . PHE A 1 195 ? 13.005 -11.506 -8.081 1.00 89.06 195 PHE A C 1
ATOM 1531 O O . PHE A 1 195 ? 12.509 -10.667 -8.844 1.00 89.06 195 PHE A O 1
ATOM 1538 N N . PRO A 1 196 ? 12.697 -11.560 -6.770 1.00 91.69 196 PRO A N 1
ATOM 1539 C CA . PRO A 1 196 ? 11.623 -10.786 -6.165 1.00 91.69 196 PRO A CA 1
ATOM 1540 C C . PRO A 1 196 ? 11.622 -9.289 -6.495 1.00 91.69 196 PRO A C 1
ATOM 1542 O O . PRO A 1 196 ? 12.650 -8.600 -6.440 1.00 91.69 196 PRO A O 1
ATOM 1545 N N . GLN A 1 197 ? 10.438 -8.773 -6.807 1.00 91.88 197 GLN A N 1
ATOM 1546 C CA . GLN A 1 197 ? 10.232 -7.408 -7.283 1.00 91.88 197 GLN A CA 1
ATOM 1547 C C . GLN A 1 197 ? 8.913 -6.825 -6.786 1.00 91.88 197 GLN A C 1
ATOM 1549 O O . GLN A 1 197 ? 7.948 -7.547 -6.567 1.00 91.88 197 GLN A O 1
ATOM 1554 N N . LEU A 1 198 ? 8.856 -5.504 -6.622 1.00 93.19 198 LEU A N 1
ATOM 1555 C CA . LEU A 1 198 ? 7.597 -4.823 -6.318 1.00 93.19 198 LEU A CA 1
ATOM 1556 C C . LEU A 1 198 ? 6.843 -4.518 -7.608 1.00 93.19 198 LEU A C 1
ATOM 1558 O O . LEU A 1 198 ? 7.411 -3.955 -8.550 1.00 93.19 198 LEU A O 1
ATOM 1562 N N . VAL A 1 199 ? 5.557 -4.850 -7.631 1.00 95.38 199 VAL A N 1
ATOM 1563 C CA . VAL A 1 199 ? 4.677 -4.624 -8.779 1.00 95.38 199 VAL A CA 1
ATOM 1564 C C . VAL A 1 199 ? 3.354 -4.027 -8.330 1.00 95.38 199 VAL A C 1
ATOM 1566 O O . VAL A 1 199 ? 2.849 -4.327 -7.248 1.00 95.38 199 VAL A O 1
ATOM 1569 N N . THR A 1 200 ? 2.797 -3.176 -9.187 1.00 97.81 200 THR A N 1
ATOM 1570 C CA . THR A 1 200 ? 1.388 -2.789 -9.116 1.00 97.81 200 THR A CA 1
ATOM 1571 C C . THR A 1 200 ? 0.658 -3.492 -10.244 1.00 97.81 200 THR A C 1
ATOM 1573 O O . THR A 1 200 ? 1.098 -3.410 -11.393 1.00 97.81 200 THR A O 1
ATOM 1576 N N . THR A 1 201 ? -0.457 -4.142 -9.946 1.00 98.00 201 THR A N 1
ATOM 1577 C CA . THR A 1 201 ? -1.307 -4.805 -10.941 1.00 98.00 201 THR A CA 1
ATOM 1578 C C . THR A 1 201 ? -2.679 -4.154 -10.996 1.00 98.00 201 THR A C 1
ATOM 1580 O O . THR A 1 201 ? -3.124 -3.558 -10.016 1.00 98.00 201 THR A O 1
ATOM 1583 N N . LYS A 1 202 ? -3.339 -4.256 -12.151 1.00 97.94 202 LYS A N 1
ATOM 1584 C CA . LYS A 1 202 ? -4.757 -3.952 -12.342 1.00 97.94 202 LYS A CA 1
ATOM 1585 C C . LYS A 1 202 ? -5.464 -5.251 -12.729 1.00 97.94 202 LYS A C 1
ATOM 1587 O O . LYS A 1 202 ? -5.356 -5.709 -13.865 1.00 97.94 202 LYS A O 1
ATOM 1592 N N . GLY A 1 203 ? -6.143 -5.891 -11.782 1.00 94.62 203 GLY A N 1
ATOM 1593 C CA . GLY A 1 203 ? -6.573 -7.280 -11.954 1.00 94.62 203 GLY A CA 1
ATOM 1594 C C . GLY A 1 203 ? -5.372 -8.193 -12.244 1.00 94.62 203 GLY A C 1
ATOM 1595 O O . GLY A 1 203 ? -4.426 -8.237 -11.464 1.00 94.62 203 GLY A O 1
ATOM 1596 N N . ALA A 1 204 ? -5.390 -8.898 -13.378 1.00 91.19 204 ALA A N 1
ATOM 1597 C CA . ALA A 1 204 ? -4.310 -9.806 -13.779 1.00 91.19 204 ALA A CA 1
ATOM 1598 C C . ALA A 1 204 ? -3.167 -9.132 -14.568 1.00 91.19 204 ALA A C 1
ATOM 1600 O O . ALA A 1 204 ? -2.163 -9.782 -14.855 1.00 91.19 204 ALA A O 1
ATOM 1601 N N . THR A 1 205 ? -3.298 -7.858 -14.954 1.00 95.31 205 THR A N 1
ATOM 1602 C CA . THR A 1 205 ? -2.299 -7.176 -15.791 1.00 95.31 205 THR A CA 1
ATOM 1603 C C . THR A 1 205 ? -1.346 -6.332 -14.958 1.00 95.31 205 THR A C 1
ATOM 1605 O O . THR A 1 205 ? -1.718 -5.744 -13.941 1.00 95.31 205 THR A O 1
ATOM 1608 N N . TRP A 1 206 ? -0.088 -6.256 -15.385 1.00 94.94 206 TRP A N 1
ATOM 1609 C CA . TRP A 1 206 ? 0.895 -5.393 -14.742 1.00 94.94 206 TRP A CA 1
ATOM 1610 C C . TRP A 1 206 ? 0.643 -3.939 -15.129 1.00 94.94 206 TRP A C 1
ATOM 1612 O O . TRP A 1 206 ? 0.583 -3.595 -16.305 1.00 94.94 206 TRP A O 1
ATOM 1622 N N . TYR A 1 207 ? 0.513 -3.085 -14.120 1.00 96.56 207 TYR A N 1
ATOM 1623 C CA . TYR A 1 207 ? 0.292 -1.654 -14.286 1.00 96.56 207 TYR A CA 1
ATOM 1624 C C . TYR A 1 207 ? 1.608 -0.878 -14.194 1.00 96.56 207 TYR A C 1
ATOM 1626 O O . TYR A 1 207 ? 1.917 -0.027 -15.028 1.00 96.56 207 TYR A O 1
ATOM 1634 N N . SER A 1 208 ? 2.425 -1.199 -13.189 1.00 94.62 208 SER A N 1
ATOM 1635 C CA . SER A 1 208 ? 3.743 -0.598 -13.003 1.00 94.62 208 SER A CA 1
ATOM 1636 C C . SER A 1 208 ? 4.692 -1.549 -12.283 1.00 94.62 208 SER A C 1
ATOM 1638 O O . SER A 1 208 ? 4.271 -2.454 -11.559 1.00 94.62 208 SER A O 1
ATOM 1640 N N . ARG A 1 209 ? 5.996 -1.328 -12.467 1.00 90.94 209 ARG A N 1
ATOM 1641 C CA . ARG A 1 209 ? 7.059 -2.131 -11.857 1.00 90.94 209 ARG A CA 1
ATOM 1642 C C . ARG A 1 209 ? 7.959 -1.235 -11.005 1.00 90.94 209 ARG A C 1
ATOM 1644 O O . ARG A 1 209 ? 8.591 -0.312 -11.518 1.00 90.94 209 ARG A O 1
ATOM 1651 N N . GLY A 1 210 ? 8.028 -1.515 -9.704 1.00 85.94 210 GLY A N 1
ATOM 1652 C CA . GLY A 1 210 ? 8.960 -0.883 -8.759 1.00 85.94 210 GLY A CA 1
ATOM 1653 C C . GLY A 1 210 ? 10.395 -1.409 -8.887 1.00 85.94 210 GLY A C 1
ATOM 1654 O O . GLY A 1 210 ? 11.340 -0.760 -8.440 1.00 85.94 210 GLY A O 1
ATOM 1655 N N . GLY A 1 211 ? 10.560 -2.553 -9.553 1.00 87.56 211 GLY A N 1
ATOM 1656 C CA . GLY A 1 211 ? 11.842 -3.190 -9.839 1.00 87.56 211 GLY A CA 1
ATOM 1657 C C . GLY A 1 211 ? 12.218 -4.237 -8.798 1.00 87.56 211 GLY A C 1
ATOM 1658 O O . GLY A 1 211 ? 11.488 -4.468 -7.837 1.00 87.56 211 GLY A O 1
ATOM 1659 N N . SER A 1 212 ? 13.362 -4.876 -9.021 1.00 89.12 212 SER A N 1
ATOM 1660 C CA . SER A 1 212 ? 13.950 -5.873 -8.125 1.00 89.12 212 SER A CA 1
ATOM 1661 C C . SER A 1 212 ? 14.758 -5.218 -7.004 1.00 89.12 212 SER A C 1
ATOM 1663 O O . SER A 1 212 ? 15.270 -4.105 -7.173 1.00 89.12 212 SER A O 1
ATOM 1665 N N . TRP A 1 213 ? 14.876 -5.909 -5.870 1.00 87.00 213 TRP A N 1
ATOM 1666 C CA . TRP A 1 213 ? 15.723 -5.484 -4.752 1.00 87.00 213 TRP A CA 1
ATOM 1667 C C . TRP A 1 213 ? 17.210 -5.608 -5.112 1.00 87.00 213 TRP A C 1
ATOM 1669 O O . TRP A 1 213 ? 17.653 -6.668 -5.540 1.00 87.00 213 TRP A O 1
ATOM 1679 N N . ASN A 1 214 ? 17.996 -4.548 -4.928 1.00 81.56 214 ASN A N 1
ATOM 1680 C CA . ASN A 1 214 ? 19.425 -4.533 -5.269 1.00 81.56 214 ASN A CA 1
ATOM 1681 C C . ASN A 1 214 ? 20.367 -4.712 -4.064 1.00 81.56 214 ASN A C 1
ATOM 1683 O O . ASN A 1 214 ? 21.565 -4.472 -4.180 1.00 81.56 214 ASN A O 1
ATOM 1687 N N . GLY A 1 215 ? 19.830 -5.083 -2.899 1.00 80.38 215 GLY A N 1
ATOM 1688 C CA . GLY A 1 215 ? 20.572 -5.162 -1.636 1.00 80.38 215 GLY A CA 1
ATOM 1689 C C . GLY A 1 215 ? 20.381 -3.943 -0.729 1.00 80.38 215 GLY A C 1
ATOM 1690 O O . GLY A 1 215 ? 20.518 -4.072 0.482 1.00 80.38 215 GLY A O 1
ATOM 1691 N N . GLN A 1 216 ? 20.002 -2.788 -1.282 1.00 75.81 216 GLN A N 1
ATOM 1692 C CA . GLN A 1 216 ? 19.736 -1.563 -0.515 1.00 75.81 216 GLN A CA 1
ATOM 1693 C C . GLN A 1 216 ? 18.329 -1.015 -0.748 1.00 75.81 216 GLN A C 1
ATOM 1695 O O . GLN A 1 216 ? 17.724 -0.444 0.160 1.00 75.81 216 GLN A O 1
ATOM 1700 N N . PHE A 1 217 ? 17.828 -1.143 -1.976 1.00 78.19 217 PHE A N 1
ATOM 1701 C CA . PHE A 1 217 ? 16.554 -0.593 -2.400 1.00 78.19 217 PHE A CA 1
ATOM 1702 C C . PHE A 1 217 ? 16.043 -1.214 -3.713 1.00 78.19 217 PHE A C 1
ATOM 1704 O O . PHE A 1 217 ? 16.737 -1.991 -4.365 1.00 78.19 217 PHE A O 1
ATOM 1711 N N . PHE A 1 218 ? 14.818 -0.879 -4.135 1.00 82.06 218 PHE A N 1
ATOM 1712 C CA . PHE A 1 218 ? 14.280 -1.331 -5.426 1.00 82.06 218 PHE A CA 1
ATOM 1713 C C . PHE A 1 218 ? 14.703 -0.397 -6.567 1.00 82.06 218 PHE A C 1
ATOM 1715 O O . PHE A 1 218 ? 14.534 0.817 -6.469 1.00 82.06 218 PHE A O 1
ATOM 1722 N N . ASN A 1 219 ? 15.224 -0.940 -7.670 1.00 69.19 219 ASN A N 1
ATOM 1723 C CA . ASN A 1 219 ? 15.865 -0.161 -8.748 1.00 69.19 219 ASN A CA 1
ATOM 1724 C C . ASN A 1 219 ? 14.969 0.878 -9.455 1.00 69.19 219 ASN A C 1
ATOM 1726 O O . ASN A 1 219 ? 15.472 1.713 -10.201 1.00 69.19 219 ASN A O 1
ATOM 1730 N N . GLY A 1 220 ? 13.655 0.853 -9.236 1.00 61.97 220 GLY A N 1
ATOM 1731 C CA . GLY A 1 220 ? 12.702 1.783 -9.824 1.00 61.97 220 GLY A CA 1
ATOM 1732 C C . GLY A 1 220 ? 12.243 2.901 -8.890 1.00 61.97 220 GLY A C 1
ATOM 1733 O O . GLY A 1 220 ? 11.102 3.300 -8.999 1.00 61.97 220 GLY A O 1
ATOM 1734 N N . ILE A 1 221 ? 13.013 3.424 -7.934 1.00 64.19 221 ILE A N 1
ATOM 1735 C CA . ILE A 1 221 ? 12.582 4.617 -7.165 1.00 64.19 221 ILE A CA 1
ATOM 1736 C C . ILE A 1 221 ? 13.795 5.529 -6.906 1.00 64.19 221 ILE A C 1
ATOM 1738 O O . ILE A 1 221 ? 14.931 5.071 -6.909 1.00 64.19 221 ILE A O 1
ATOM 1742 N N . SER A 1 222 ? 13.584 6.836 -6.718 1.00 68.06 222 SER A N 1
ATOM 1743 C CA . SER A 1 222 ? 14.628 7.740 -6.213 1.00 68.06 222 SER A CA 1
ATOM 1744 C C . SER A 1 222 ? 14.747 7.600 -4.690 1.00 68.06 222 SER A C 1
ATOM 1746 O O . SER A 1 222 ? 13.834 7.972 -3.950 1.00 68.06 222 SER A O 1
ATOM 1748 N N . TRP A 1 223 ? 15.861 7.036 -4.210 1.00 71.25 223 TRP A N 1
ATOM 1749 C CA . TRP A 1 223 ? 16.011 6.615 -2.807 1.00 71.25 223 TRP A CA 1
ATOM 1750 C C . TRP A 1 223 ? 16.764 7.589 -1.906 1.00 71.25 223 TRP A C 1
ATOM 1752 O O . TRP A 1 223 ? 16.674 7.457 -0.688 1.00 71.25 223 TRP A O 1
ATOM 1762 N N . LEU A 1 224 ? 17.444 8.605 -2.450 1.00 75.00 224 LEU A N 1
ATOM 1763 C CA . LEU A 1 224 ? 18.284 9.515 -1.652 1.00 75.00 224 LEU A CA 1
ATOM 1764 C C . LEU A 1 224 ? 17.515 10.209 -0.517 1.00 75.00 224 LEU A C 1
ATOM 1766 O O . LEU A 1 224 ? 18.042 10.366 0.582 1.00 75.00 224 LEU A O 1
ATOM 1770 N N . ARG A 1 225 ? 16.262 10.614 -0.764 1.00 79.69 225 ARG A N 1
ATOM 1771 C CA . ARG A 1 225 ? 15.396 11.194 0.276 1.00 79.69 225 ARG A CA 1
ATOM 1772 C C . ARG A 1 225 ? 14.813 10.122 1.199 1.00 79.69 225 ARG A C 1
ATOM 1774 O O . ARG A 1 225 ? 14.684 10.374 2.390 1.00 79.69 225 ARG A O 1
ATOM 1781 N N . MET A 1 226 ? 14.480 8.941 0.674 1.00 83.88 226 MET A N 1
ATOM 1782 C CA . MET A 1 226 ? 13.849 7.872 1.457 1.00 83.88 226 MET A CA 1
ATOM 1783 C C . MET A 1 226 ? 14.817 7.223 2.452 1.00 83.88 226 MET A C 1
ATOM 1785 O O . MET A 1 226 ? 14.446 7.036 3.603 1.00 83.88 226 MET A O 1
ATOM 1789 N N . LEU A 1 227 ? 16.067 6.968 2.061 1.00 85.94 227 LEU A N 1
ATOM 1790 C CA . LEU A 1 227 ? 17.089 6.367 2.932 1.00 85.94 227 LEU A CA 1
ATOM 1791 C C . LEU A 1 227 ? 17.502 7.271 4.106 1.00 85.94 227 LEU A C 1
ATOM 1793 O O . LEU A 1 227 ? 18.050 6.788 5.088 1.00 85.94 227 LEU A O 1
ATOM 1797 N N . LYS A 1 228 ? 17.225 8.580 4.029 1.00 89.00 228 LYS A N 1
ATOM 1798 C CA . LYS A 1 228 ? 17.431 9.526 5.142 1.00 89.00 228 LYS A CA 1
ATOM 1799 C C . LYS A 1 228 ? 16.300 9.512 6.171 1.00 89.00 228 LYS A C 1
ATOM 1801 O O . LYS A 1 228 ? 16.459 10.085 7.244 1.00 89.00 228 LYS A O 1
ATOM 1806 N N . LEU A 1 229 ? 15.153 8.930 5.826 1.00 91.19 229 LEU A N 1
ATOM 1807 C CA . LEU A 1 229 ? 13.931 8.965 6.634 1.00 91.19 229 LEU A CA 1
ATOM 1808 C C . LEU A 1 229 ? 13.524 7.579 7.133 1.00 91.19 229 LEU A C 1
ATOM 1810 O O . LEU A 1 229 ? 12.909 7.467 8.192 1.00 91.19 229 LEU A O 1
ATOM 1814 N N . PHE A 1 230 ? 13.863 6.534 6.380 1.00 92.25 230 PHE A N 1
ATOM 1815 C CA . PHE A 1 230 ? 13.370 5.186 6.610 1.00 92.25 230 PHE A CA 1
ATOM 1816 C C . PHE A 1 230 ? 14.490 4.158 6.567 1.00 92.25 230 PHE A C 1
ATOM 1818 O O . PHE A 1 230 ? 15.432 4.263 5.779 1.00 92.25 230 PHE A O 1
ATOM 1825 N N . LYS A 1 231 ? 14.314 3.113 7.369 1.00 92.75 231 LYS A N 1
ATOM 1826 C CA . LYS A 1 231 ? 15.062 1.866 7.279 1.00 92.75 231 LYS A CA 1
ATOM 1827 C C . LYS A 1 231 ? 14.181 0.837 6.589 1.00 92.75 231 LYS A C 1
ATOM 1829 O O . LYS A 1 231 ? 13.054 0.609 7.017 1.00 92.75 231 LYS A O 1
ATOM 1834 N N . PHE A 1 232 ? 14.687 0.221 5.530 1.00 92.00 232 PHE A N 1
ATOM 1835 C CA . PHE A 1 232 ? 13.982 -0.834 4.807 1.00 92.00 232 PHE A CA 1
ATOM 1836 C C . PHE A 1 232 ? 14.599 -2.186 5.138 1.00 92.00 232 PHE A C 1
ATOM 1838 O O . PHE A 1 232 ? 15.815 -2.297 5.277 1.00 92.00 232 PHE A O 1
ATOM 1845 N N . SER A 1 233 ? 13.758 -3.208 5.250 1.00 93.12 233 SER A N 1
ATOM 1846 C CA . SER A 1 233 ? 14.189 -4.593 5.396 1.00 93.12 233 SER A CA 1
ATOM 1847 C C . SER A 1 233 ? 13.552 -5.426 4.297 1.00 93.12 233 SER A C 1
ATOM 1849 O O . SER A 1 233 ? 12.351 -5.310 4.040 1.00 93.12 233 SER A O 1
ATOM 1851 N N . PHE A 1 234 ? 14.376 -6.234 3.640 1.00 94.44 234 PHE A N 1
ATOM 1852 C CA . PHE A 1 234 ? 13.967 -7.154 2.595 1.00 94.44 234 PHE A CA 1
ATOM 1853 C C . PHE A 1 234 ? 14.630 -8.501 2.852 1.00 94.44 234 PHE A C 1
ATOM 1855 O O . PHE A 1 234 ? 15.853 -8.617 2.783 1.00 94.44 234 PHE A O 1
ATOM 1862 N N . VAL A 1 235 ? 13.824 -9.501 3.189 1.00 95.56 235 VAL A N 1
ATOM 1863 C CA . VAL A 1 235 ? 14.299 -10.828 3.583 1.00 95.56 235 VAL A CA 1
ATOM 1864 C C . VAL A 1 235 ? 13.763 -11.844 2.593 1.00 95.56 235 VAL A C 1
ATOM 1866 O O . VAL A 1 235 ? 12.555 -11.933 2.387 1.00 95.56 235 VAL A O 1
ATOM 1869 N N . VAL A 1 236 ? 14.671 -12.610 1.994 1.00 94.69 236 VAL A N 1
ATOM 1870 C CA . VAL A 1 236 ? 14.355 -13.737 1.113 1.00 94.69 236 VAL A CA 1
ATOM 1871 C C . VAL A 1 236 ? 14.786 -15.011 1.824 1.00 94.69 236 VAL A C 1
ATOM 1873 O O . VAL A 1 236 ? 15.935 -15.128 2.246 1.00 94.69 236 VAL A O 1
ATOM 1876 N N . THR A 1 237 ? 13.857 -15.947 1.965 1.00 95.62 237 THR A N 1
ATOM 1877 C CA . THR A 1 237 ? 14.096 -17.288 2.513 1.00 95.62 237 THR A CA 1
ATOM 1878 C C . THR A 1 237 ? 13.805 -18.342 1.447 1.00 95.62 237 THR A C 1
ATOM 1880 O O . THR A 1 237 ? 13.401 -18.013 0.334 1.00 95.62 237 THR A O 1
ATOM 1883 N N . ASP A 1 238 ? 13.975 -19.616 1.788 1.00 94.19 238 ASP A N 1
ATOM 1884 C CA . ASP A 1 238 ? 13.576 -20.756 0.956 1.00 94.19 238 ASP A CA 1
ATOM 1885 C C . ASP A 1 238 ? 12.050 -20.900 0.800 1.00 94.19 238 ASP A C 1
ATOM 1887 O O . ASP A 1 238 ? 11.589 -21.632 -0.074 1.00 94.19 238 ASP A O 1
ATOM 1891 N N . LYS A 1 239 ? 11.258 -20.208 1.630 1.00 95.69 239 LYS A N 1
ATOM 1892 C CA . LYS A 1 239 ? 9.790 -20.336 1.672 1.00 95.69 239 LYS A CA 1
ATOM 1893 C C . LYS A 1 239 ? 9.056 -19.071 1.267 1.00 95.69 239 LYS A C 1
ATOM 1895 O O . LYS A 1 239 ? 8.007 -19.139 0.628 1.00 95.69 239 LYS A O 1
ATOM 1900 N N . GLU A 1 240 ? 9.571 -17.918 1.668 1.00 96.88 240 GLU A N 1
ATOM 1901 C CA . GLU A 1 240 ? 8.879 -16.647 1.500 1.00 96.88 240 GLU A CA 1
ATOM 1902 C C . GLU A 1 240 ? 9.814 -15.442 1.385 1.00 96.88 240 GLU A C 1
ATOM 1904 O O . GLU A 1 240 ? 10.989 -15.476 1.764 1.00 96.88 240 GLU A O 1
ATOM 1909 N N . VAL A 1 241 ? 9.230 -14.353 0.892 1.00 97.25 241 VAL A N 1
ATOM 1910 C CA . VAL A 1 241 ? 9.826 -13.026 0.792 1.00 97.25 241 VAL A CA 1
ATOM 1911 C C . VAL A 1 241 ? 9.048 -12.062 1.676 1.00 97.25 241 VAL A C 1
ATOM 1913 O O . VAL A 1 241 ? 7.820 -11.993 1.589 1.00 97.25 241 VAL A O 1
ATOM 1916 N N . THR A 1 242 ? 9.765 -11.290 2.490 1.00 97.31 242 THR A N 1
ATOM 1917 C CA . THR A 1 242 ? 9.192 -10.266 3.369 1.00 97.31 242 THR A CA 1
ATOM 1918 C C . THR A 1 242 ? 9.812 -8.900 3.085 1.00 97.31 242 THR A C 1
ATOM 1920 O O . THR A 1 242 ? 11.032 -8.777 2.979 1.00 97.31 242 THR A O 1
ATOM 1923 N N . TYR A 1 243 ? 8.975 -7.865 3.000 1.00 96.31 243 TYR A N 1
ATOM 1924 C CA . TYR A 1 243 ? 9.388 -6.465 2.891 1.00 96.31 243 TYR A CA 1
ATOM 1925 C C . TYR A 1 243 ? 8.706 -5.621 3.963 1.00 96.31 243 TYR A C 1
ATOM 1927 O O . TYR A 1 243 ? 7.486 -5.669 4.108 1.00 96.31 243 TYR A O 1
ATOM 1935 N N . GLN A 1 244 ? 9.480 -4.801 4.667 1.00 95.88 244 GLN A N 1
ATOM 1936 C CA . GLN A 1 244 ? 8.964 -3.827 5.629 1.00 95.88 244 GLN A CA 1
ATOM 1937 C C . GLN A 1 244 ? 9.791 -2.549 5.644 1.00 95.88 244 GLN A C 1
ATOM 1939 O O . GLN A 1 244 ? 10.909 -2.494 5.122 1.00 95.88 244 GLN A O 1
ATOM 1944 N N . TYR A 1 245 ? 9.243 -1.524 6.291 1.00 94.56 245 TYR A N 1
ATOM 1945 C CA . TYR A 1 245 ? 9.989 -0.319 6.614 1.00 94.56 245 TYR A CA 1
ATOM 1946 C C . TYR A 1 245 ? 9.706 0.158 8.035 1.00 94.56 245 TYR A C 1
ATOM 1948 O O . TYR A 1 245 ? 8.627 -0.058 8.584 1.00 94.56 245 TYR A O 1
ATOM 1956 N N . GLU A 1 246 ? 10.682 0.860 8.587 1.00 95.44 246 GLU A N 1
ATOM 1957 C CA . GLU A 1 246 ? 10.605 1.585 9.849 1.00 95.44 246 GLU A CA 1
ATOM 1958 C C . GLU A 1 246 ? 11.014 3.038 9.612 1.00 95.44 246 GLU A C 1
ATOM 1960 O O . GLU A 1 246 ? 11.756 3.356 8.676 1.00 95.44 246 GLU A O 1
ATOM 1965 N N . THR A 1 247 ? 10.526 3.938 10.453 1.00 95.06 247 THR A N 1
ATOM 1966 C CA . THR A 1 247 ? 10.963 5.334 10.488 1.00 95.06 247 THR A CA 1
ATOM 1967 C C . THR A 1 247 ? 12.250 5.444 11.293 1.00 95.06 247 THR A C 1
ATOM 1969 O O . THR A 1 247 ? 12.361 4.858 12.361 1.00 95.06 247 THR A O 1
ATOM 1972 N N . LEU A 1 248 ? 13.228 6.211 10.806 1.00 94.56 248 LEU A N 1
ATOM 1973 C CA . LEU A 1 248 ? 14.492 6.415 11.531 1.00 94.56 248 LEU A CA 1
ATOM 1974 C C . LEU A 1 248 ? 14.342 7.324 12.759 1.00 94.56 248 LEU A C 1
ATOM 1976 O O . LEU A 1 248 ? 15.214 7.336 13.622 1.00 94.56 248 LEU A O 1
ATOM 1980 N N . LYS A 1 249 ? 13.267 8.115 12.809 1.00 92.75 249 LYS A N 1
ATOM 1981 C CA . LYS A 1 249 ? 12.900 8.968 13.940 1.00 92.75 249 LYS A CA 1
ATOM 1982 C C . LYS A 1 249 ? 11.424 8.769 14.244 1.00 92.75 249 LYS A C 1
ATOM 1984 O O . LYS A 1 249 ? 10.619 8.847 13.315 1.00 92.75 249 LYS A O 1
ATOM 1989 N N . ASP A 1 250 ? 11.079 8.614 15.515 1.00 86.31 250 ASP A N 1
ATOM 1990 C CA . ASP A 1 250 ? 9.700 8.362 15.964 1.00 86.31 250 ASP A CA 1
ATOM 1991 C C . ASP A 1 250 ? 8.732 9.498 15.598 1.00 86.31 250 ASP A C 1
ATOM 1993 O O . ASP A 1 250 ? 7.555 9.275 15.334 1.00 86.31 250 ASP A O 1
ATOM 1997 N N . GLU A 1 251 ? 9.245 10.724 15.498 1.00 88.19 251 GLU A N 1
ATOM 1998 C CA . GLU A 1 251 ? 8.496 11.920 15.088 1.00 88.19 251 GLU A CA 1
ATOM 1999 C C . GLU A 1 251 ? 8.095 11.898 13.600 1.00 88.19 251 GLU A C 1
ATOM 2001 O O . GLU A 1 251 ? 7.239 12.667 13.163 1.00 88.19 251 GLU A O 1
ATOM 2006 N N . THR A 1 252 ? 8.731 11.050 12.782 1.00 92.62 252 THR A N 1
ATOM 2007 C CA . THR A 1 252 ? 8.486 11.019 11.336 1.00 92.62 252 THR A CA 1
ATOM 2008 C C . THR A 1 252 ? 7.176 10.307 11.038 1.00 92.62 252 THR A C 1
ATOM 2010 O O . THR A 1 252 ? 7.123 9.084 10.956 1.00 92.62 252 THR A O 1
ATOM 2013 N N . VAL A 1 253 ? 6.118 11.067 10.767 1.00 94.75 253 VAL A N 1
ATOM 2014 C CA . VAL A 1 253 ? 4.840 10.479 10.356 1.00 94.75 253 VAL A CA 1
ATOM 2015 C C . VAL A 1 253 ? 4.797 10.279 8.839 1.00 94.75 253 VAL A C 1
ATOM 2017 O O . VAL A 1 253 ? 4.776 11.235 8.060 1.00 94.75 253 VAL A O 1
ATOM 2020 N N . SER A 1 254 ? 4.779 9.016 8.402 1.00 95.75 254 SER A N 1
ATOM 2021 C CA . SER A 1 254 ? 4.751 8.645 6.984 1.00 95.75 254 SER A CA 1
ATOM 2022 C C . SER A 1 254 ? 3.956 7.369 6.714 1.00 95.75 254 SER A C 1
ATOM 2024 O O . SER A 1 254 ? 3.925 6.452 7.533 1.00 95.75 254 SER A O 1
ATOM 2026 N N . ARG A 1 255 ? 3.375 7.290 5.513 1.00 96.94 255 ARG A N 1
ATOM 2027 C CA . ARG A 1 255 ? 2.634 6.129 4.997 1.00 96.94 255 ARG A CA 1
ATOM 2028 C C . ARG A 1 255 ? 2.875 5.929 3.501 1.00 96.94 255 ARG A C 1
ATOM 2030 O O . ARG A 1 255 ? 3.182 6.890 2.792 1.00 96.94 255 ARG A O 1
ATOM 2037 N N . LEU A 1 256 ? 2.751 4.693 3.020 1.00 97.56 256 LEU A N 1
ATOM 2038 C CA . LEU A 1 256 ? 2.583 4.399 1.591 1.00 97.56 256 LEU A CA 1
ATOM 2039 C C . LEU A 1 256 ? 1.100 4.184 1.335 1.00 97.56 256 LEU A C 1
ATOM 2041 O O . LEU A 1 256 ? 0.475 3.482 2.122 1.00 97.56 256 LEU A O 1
ATOM 2045 N N . VAL A 1 257 ? 0.562 4.707 0.241 1.00 98.38 257 VAL A N 1
ATOM 2046 C CA . VAL A 1 257 ? -0.820 4.442 -0.165 1.00 98.38 257 VAL A CA 1
ATOM 2047 C C . VAL A 1 257 ? -0.899 4.045 -1.622 1.00 98.38 257 VAL A C 1
ATOM 2049 O O . VAL A 1 257 ? -0.256 4.665 -2.466 1.00 98.38 257 VAL A O 1
ATOM 2052 N N . LEU A 1 258 ? -1.704 3.026 -1.901 1.00 98.69 258 LEU A N 1
ATOM 2053 C CA . LEU A 1 258 ? -2.151 2.666 -3.236 1.00 98.69 258 LEU A CA 1
ATOM 2054 C C . LEU A 1 258 ? -3.522 3.305 -3.485 1.00 98.69 258 LEU A C 1
ATOM 2056 O O . LEU A 1 258 ? -4.538 2.837 -2.975 1.00 98.69 258 LEU A O 1
ATOM 2060 N N . ASN A 1 259 ? -3.561 4.385 -4.261 1.00 97.56 259 ASN A N 1
ATOM 2061 C CA . ASN A 1 259 ? -4.815 5.092 -4.509 1.00 97.56 259 ASN A CA 1
ATOM 2062 C C . ASN A 1 259 ? -5.703 4.373 -5.546 1.00 97.56 259 ASN A C 1
ATOM 2064 O O . ASN A 1 259 ? -5.270 3.448 -6.234 1.00 97.56 259 ASN A O 1
ATOM 2068 N N . SER A 1 260 ? -6.955 4.819 -5.689 1.00 97.50 260 SER A N 1
ATOM 2069 C CA . SER A 1 260 ? -7.942 4.214 -6.601 1.00 97.50 260 SER A CA 1
ATOM 2070 C C . SER A 1 260 ? -7.596 4.326 -8.091 1.00 97.50 260 SER A C 1
ATOM 2072 O O . SER A 1 260 ? -8.242 3.688 -8.915 1.00 97.50 260 SER A O 1
ATOM 2074 N N . LEU A 1 261 ? -6.594 5.134 -8.447 1.00 97.00 261 LEU A N 1
ATOM 2075 C CA . LEU A 1 261 ? -6.081 5.283 -9.811 1.00 97.00 261 LEU A CA 1
ATOM 2076 C C . LEU A 1 261 ? -4.825 4.425 -10.060 1.00 97.00 261 LEU A C 1
ATOM 2078 O O . LEU A 1 261 ? -4.195 4.547 -11.108 1.00 97.00 261 LEU A O 1
ATOM 2082 N N . GLY A 1 262 ? -4.431 3.586 -9.098 1.00 96.94 262 GLY A N 1
ATOM 2083 C CA . GLY A 1 262 ? -3.282 2.690 -9.219 1.00 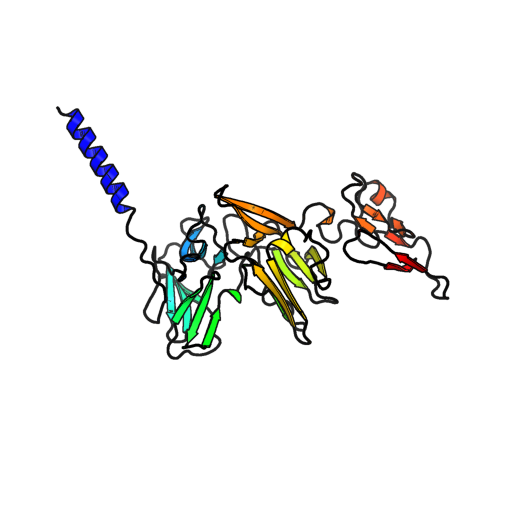96.94 262 GLY A CA 1
ATOM 2084 C C . GLY A 1 262 ? -1.931 3.343 -8.936 1.00 96.94 262 GLY A C 1
ATOM 2085 O O . GLY A 1 262 ? -0.899 2.710 -9.156 1.00 96.94 262 GLY A O 1
ATOM 2086 N N . PHE A 1 263 ? -1.897 4.587 -8.444 1.00 97.12 263 PHE A N 1
ATOM 2087 C CA . PHE A 1 263 ? -0.638 5.206 -8.039 1.00 97.12 263 PHE A CA 1
ATOM 2088 C C . PHE A 1 263 ? -0.251 4.764 -6.635 1.00 97.12 263 PHE A C 1
ATOM 2090 O O . PHE A 1 263 ? -1.015 4.910 -5.679 1.00 97.12 263 PHE A O 1
ATOM 2097 N N . VAL A 1 264 ? 0.990 4.312 -6.510 1.00 96.56 264 VAL A N 1
ATOM 2098 C CA . VAL A 1 264 ? 1.645 4.046 -5.234 1.00 96.56 264 VAL A CA 1
ATOM 2099 C C . VAL A 1 264 ? 2.363 5.316 -4.800 1.00 96.56 264 VAL A C 1
ATOM 2101 O O . VAL A 1 264 ? 3.266 5.795 -5.488 1.00 96.56 264 VAL A O 1
ATOM 2104 N N . GLN A 1 265 ? 1.954 5.890 -3.674 1.00 95.88 265 GLN A N 1
ATOM 2105 C CA . GLN A 1 265 ? 2.423 7.185 -3.189 1.00 95.88 265 GLN A CA 1
ATOM 2106 C C . GLN A 1 265 ? 3.006 7.067 -1.786 1.00 95.88 265 GLN A C 1
ATOM 2108 O O . GLN A 1 265 ? 2.341 6.613 -0.858 1.00 95.88 265 GLN A O 1
ATOM 2113 N N . ARG A 1 266 ? 4.249 7.520 -1.612 1.00 95.06 266 ARG A N 1
ATOM 2114 C CA . ARG A 1 266 ? 4.859 7.721 -0.295 1.00 95.06 266 ARG A CA 1
ATOM 2115 C C . ARG A 1 266 ? 4.562 9.138 0.163 1.00 95.06 266 ARG A C 1
ATOM 2117 O O . ARG A 1 266 ? 4.952 10.097 -0.504 1.00 95.06 266 ARG A O 1
ATOM 2124 N N . LEU A 1 267 ? 3.918 9.253 1.316 1.00 95.75 267 LEU A N 1
ATOM 2125 C CA . LEU A 1 267 ? 3.477 10.519 1.885 1.00 95.75 267 LEU A CA 1
ATOM 2126 C C . LEU A 1 267 ? 4.186 10.767 3.218 1.00 95.75 267 LEU A C 1
ATOM 2128 O O . LEU A 1 267 ? 4.357 9.836 4.007 1.00 95.75 267 LEU A O 1
ATOM 2132 N N . ILE A 1 268 ? 4.581 12.011 3.478 1.00 95.31 268 ILE A N 1
ATOM 2133 C CA . ILE A 1 268 ? 5.060 12.479 4.786 1.00 95.31 268 ILE A CA 1
ATOM 2134 C C . ILE A 1 268 ? 4.136 13.583 5.291 1.00 95.31 268 ILE A C 1
ATOM 2136 O O . ILE A 1 268 ? 3.649 14.393 4.502 1.00 95.31 268 ILE A O 1
ATOM 2140 N N . TRP A 1 269 ? 3.852 13.601 6.587 1.00 95.31 269 TRP A N 1
ATOM 2141 C CA . TRP A 1 269 ? 3.072 14.675 7.186 1.00 95.31 269 TRP A CA 1
ATOM 2142 C C . TRP A 1 269 ? 3.940 15.921 7.392 1.00 95.31 269 TRP A C 1
ATOM 2144 O O . TRP A 1 269 ? 5.075 15.827 7.855 1.00 95.31 269 TRP A O 1
ATOM 2154 N N . SER A 1 270 ? 3.407 17.092 7.049 1.00 93.19 270 SER A N 1
ATOM 2155 C CA . SER A 1 270 ? 4.039 18.385 7.308 1.00 93.19 270 SER A CA 1
ATOM 2156 C C . SER A 1 270 ? 3.244 19.141 8.362 1.00 93.19 270 SER A C 1
ATOM 2158 O O . SER A 1 270 ? 2.167 19.657 8.062 1.00 93.19 270 SER A O 1
ATOM 2160 N N . ASP A 1 271 ? 3.790 19.286 9.571 1.00 89.50 271 ASP A N 1
ATOM 2161 C CA . ASP A 1 271 ? 3.142 20.070 10.634 1.00 89.50 271 ASP A CA 1
ATOM 2162 C C . ASP A 1 271 ? 2.981 21.542 10.252 1.00 89.50 271 ASP A C 1
ATOM 2164 O O . ASP A 1 271 ? 1.973 22.172 10.574 1.00 89.50 271 ASP A O 1
ATOM 2168 N N . ARG A 1 272 ? 3.936 22.080 9.480 1.00 91.69 272 ARG A N 1
ATOM 2169 C CA . ARG A 1 272 ? 3.883 23.456 8.971 1.00 91.69 272 ARG A CA 1
ATOM 2170 C C . ARG A 1 272 ? 2.694 23.675 8.036 1.00 91.69 272 ARG A C 1
ATOM 2172 O O . ARG A 1 272 ? 2.053 24.717 8.115 1.00 91.69 272 ARG A O 1
ATOM 2179 N N . LYS A 1 273 ? 2.431 22.731 7.126 1.00 92.69 273 LYS A N 1
ATOM 2180 C CA . LYS A 1 273 ? 1.322 22.831 6.159 1.00 92.69 273 LYS A CA 1
ATOM 2181 C C . LYS A 1 273 ? 0.025 22.201 6.663 1.00 92.69 273 LYS A C 1
ATOM 2183 O O . LYS A 1 273 ? -1.000 22.377 6.016 1.00 92.69 273 LYS A O 1
ATOM 2188 N N . ARG A 1 274 ? 0.077 21.468 7.781 1.00 91.69 274 ARG A N 1
ATOM 2189 C CA . ARG A 1 274 ? -1.005 20.614 8.291 1.00 91.69 274 ARG A CA 1
ATOM 2190 C C . ARG A 1 274 ? -1.584 19.721 7.190 1.00 91.69 274 ARG A C 1
ATOM 2192 O O . ARG A 1 274 ? -2.790 19.688 6.967 1.00 91.69 274 ARG A O 1
ATOM 2199 N N . GLY A 1 275 ? -0.702 19.045 6.457 1.00 94.75 275 GLY A N 1
ATOM 2200 C CA . GLY A 1 275 ? -1.094 18.256 5.294 1.00 94.75 275 GLY A CA 1
ATOM 2201 C C . GLY A 1 275 ? -0.055 17.224 4.877 1.00 94.75 275 GLY A C 1
ATOM 2202 O O . GLY A 1 275 ? 1.113 17.291 5.264 1.00 94.75 275 GLY A O 1
ATOM 2203 N N . TRP A 1 276 ? -0.501 16.269 4.062 1.00 95.75 276 TRP A N 1
ATOM 2204 C CA . TRP A 1 276 ? 0.354 15.239 3.483 1.00 95.75 276 TRP A CA 1
ATOM 2205 C C . TRP A 1 276 ? 1.104 15.762 2.259 1.00 95.75 276 TRP A C 1
ATOM 2207 O O . TRP A 1 276 ? 0.503 16.284 1.324 1.00 95.75 276 TRP A O 1
ATOM 2217 N N . GLU A 1 277 ? 2.415 15.551 2.236 1.00 94.75 277 GLU A N 1
ATOM 2218 C CA . GLU A 1 277 ? 3.265 15.821 1.083 1.00 94.75 277 GLU A CA 1
ATOM 2219 C C . GLU A 1 277 ? 3.677 14.512 0.415 1.00 94.75 277 GLU A C 1
ATOM 2221 O O . GLU A 1 277 ? 4.205 13.606 1.064 1.00 94.75 277 GLU A O 1
ATOM 2226 N N . ILE A 1 278 ? 3.475 14.421 -0.899 1.00 93.31 278 ILE A N 1
ATOM 2227 C CA . ILE A 1 278 ? 3.967 13.300 -1.701 1.00 93.31 278 ILE A CA 1
ATOM 2228 C C . ILE A 1 278 ? 5.476 13.475 -1.878 1.00 93.31 278 ILE A C 1
ATOM 2230 O O . ILE A 1 278 ? 5.932 14.460 -2.457 1.00 93.31 278 ILE A O 1
ATOM 2234 N N . ILE A 1 279 ? 6.258 12.513 -1.392 1.00 91.38 279 ILE A N 1
ATOM 2235 C CA . ILE A 1 279 ? 7.720 12.504 -1.562 1.00 91.38 279 ILE A CA 1
ATOM 2236 C C . ILE A 1 279 ? 8.181 11.513 -2.629 1.00 91.38 279 ILE A C 1
ATOM 2238 O O . ILE A 1 279 ? 9.317 11.590 -3.087 1.00 91.38 279 ILE A O 1
ATOM 2242 N N . SER A 1 280 ? 7.311 10.577 -3.010 1.00 89.56 280 SER A N 1
ATOM 2243 C CA . SER A 1 280 ? 7.526 9.644 -4.112 1.00 89.56 280 SER A CA 1
ATOM 2244 C C . SER A 1 280 ? 6.182 9.160 -4.647 1.00 89.56 280 SER A C 1
ATOM 2246 O O . SER A 1 280 ? 5.249 8.953 -3.869 1.00 89.56 280 SER A O 1
ATOM 2248 N N . THR A 1 281 ? 6.081 8.972 -5.961 1.00 91.56 281 THR A N 1
ATOM 2249 C CA . THR A 1 281 ? 4.899 8.421 -6.627 1.00 91.56 281 THR A CA 1
ATOM 2250 C C . THR A 1 281 ? 5.311 7.509 -7.779 1.00 91.56 281 THR A C 1
ATOM 2252 O O . THR A 1 281 ? 6.332 7.748 -8.426 1.00 91.56 281 THR A O 1
ATOM 2255 N N . ARG A 1 282 ? 4.545 6.440 -8.006 1.00 89.94 282 ARG A N 1
ATOM 2256 C CA . ARG A 1 282 ? 4.741 5.469 -9.087 1.00 89.94 282 ARG A CA 1
ATOM 2257 C C . ARG A 1 282 ? 3.383 5.076 -9.686 1.00 89.94 282 ARG A C 1
ATOM 2259 O O . ARG A 1 282 ? 2.514 4.700 -8.900 1.00 89.94 282 ARG A O 1
ATOM 2266 N N . PRO A 1 283 ? 3.210 5.087 -11.023 1.00 91.81 283 PRO A N 1
ATOM 2267 C CA . PRO A 1 283 ? 4.089 5.684 -12.044 1.00 91.81 283 PRO A CA 1
ATOM 2268 C C . PRO A 1 283 ? 4.323 7.189 -11.828 1.00 91.81 283 PRO A C 1
ATOM 2270 O O . PRO A 1 283 ? 3.436 7.878 -11.338 1.00 91.81 283 PRO A O 1
ATOM 2273 N N . MET A 1 284 ? 5.512 7.697 -12.164 1.00 87.62 284 MET A N 1
ATOM 2274 C CA . MET A 1 284 ? 5.817 9.140 -12.095 1.00 87.62 284 MET A CA 1
ATOM 2275 C C . MET A 1 284 ? 5.629 9.836 -13.449 1.00 87.62 284 MET A C 1
ATOM 2277 O O . MET A 1 284 ? 5.233 10.995 -13.500 1.00 87.62 284 MET A O 1
ATOM 2281 N N . ASP A 1 285 ? 5.903 9.113 -14.531 1.00 90.50 285 ASP A N 1
ATOM 2282 C CA . ASP A 1 285 ? 5.858 9.565 -15.918 1.00 90.50 285 ASP A CA 1
ATOM 2283 C C . ASP A 1 285 ? 5.535 8.371 -16.841 1.00 90.50 285 ASP A C 1
ATOM 2285 O O . ASP A 1 285 ? 5.230 7.274 -16.356 1.00 90.50 285 ASP A O 1
ATOM 2289 N N . GLN A 1 286 ? 5.603 8.565 -18.164 1.00 91.38 286 GLN A N 1
ATOM 2290 C CA . GLN A 1 286 ? 5.333 7.503 -19.140 1.00 91.38 286 GLN A CA 1
ATOM 2291 C C . GLN A 1 286 ? 6.223 6.260 -18.953 1.00 91.38 286 GLN A C 1
ATOM 2293 O O . GLN A 1 286 ? 5.736 5.138 -19.067 1.00 91.38 286 GLN A O 1
ATOM 2298 N N . CYS A 1 287 ? 7.493 6.432 -18.581 1.00 90.75 287 CYS A N 1
ATOM 2299 C CA . CYS A 1 287 ? 8.428 5.327 -18.350 1.00 90.75 287 CYS A CA 1
ATOM 2300 C C . CYS A 1 287 ? 8.171 4.576 -17.037 1.00 90.75 287 CYS A C 1
ATOM 2302 O O . CYS A 1 287 ? 8.745 3.512 -16.798 1.00 90.75 287 CYS A O 1
ATOM 2304 N N . GLY A 1 288 ? 7.313 5.114 -16.168 1.00 90.31 288 GLY A N 1
ATOM 2305 C CA . GLY A 1 288 ? 6.852 4.429 -14.967 1.00 90.31 288 GLY A CA 1
ATOM 2306 C C . GLY A 1 288 ? 5.822 3.328 -15.237 1.00 90.31 288 GLY A C 1
ATOM 2307 O O . GLY A 1 288 ? 5.672 2.441 -14.390 1.00 90.31 288 GLY A O 1
ATOM 2308 N N . TYR A 1 289 ? 5.121 3.377 -16.375 1.00 93.62 289 TYR A N 1
ATOM 2309 C CA . TYR A 1 289 ? 4.170 2.340 -16.774 1.00 93.62 289 TYR A CA 1
ATOM 2310 C C . TYR A 1 289 ? 4.901 1.091 -17.255 1.00 93.62 289 TYR A C 1
ATOM 2312 O O . TYR A 1 289 ? 5.965 1.157 -17.875 1.00 93.62 289 TYR A O 1
ATOM 2320 N N . TYR A 1 290 ? 4.333 -0.071 -16.945 1.00 92.81 290 TYR A N 1
ATOM 2321 C CA . TYR A 1 290 ? 4.931 -1.330 -17.362 1.00 92.81 290 TYR A CA 1
ATOM 2322 C C . TYR A 1 290 ? 4.958 -1.453 -18.893 1.00 92.81 290 TYR A C 1
ATOM 2324 O O . TYR A 1 290 ? 3.965 -1.172 -19.555 1.00 92.81 290 TYR A O 1
ATOM 2332 N N . ALA A 1 291 ? 6.108 -1.877 -19.430 1.00 92.44 291 ALA A N 1
ATOM 2333 C CA . ALA A 1 291 ? 6.327 -2.146 -20.852 1.00 92.44 291 ALA A CA 1
ATOM 2334 C C . ALA A 1 291 ? 5.958 -0.995 -21.815 1.00 92.44 291 ALA A C 1
ATOM 2336 O O . ALA A 1 291 ? 5.621 -1.252 -22.963 1.00 92.44 291 ALA A O 1
ATOM 2337 N N . TYR A 1 292 ? 6.076 0.273 -21.393 1.00 93.38 292 TYR A N 1
ATOM 2338 C CA . TYR A 1 292 ? 5.713 1.424 -22.240 1.00 93.38 292 TYR A CA 1
ATOM 2339 C C . TYR A 1 292 ? 6.431 1.450 -23.606 1.00 93.38 292 TYR A C 1
ATOM 2341 O O . TYR A 1 292 ? 5.826 1.812 -24.611 1.00 93.38 292 TYR A O 1
ATOM 2349 N N . CYS A 1 293 ? 7.703 1.038 -23.650 1.00 94.25 293 CYS A N 1
ATOM 2350 C CA . CYS A 1 293 ? 8.491 0.939 -24.886 1.00 94.25 293 CYS A CA 1
ATOM 2351 C C . CYS A 1 293 ? 8.607 -0.490 -25.446 1.00 94.25 293 CYS A C 1
ATOM 2353 O O . CYS A 1 293 ? 9.253 -0.691 -26.476 1.00 94.25 293 CYS A O 1
ATOM 2355 N N . ASP A 1 294 ? 7.985 -1.469 -24.787 1.00 94.38 294 ASP A N 1
ATOM 2356 C CA . ASP A 1 294 ? 8.057 -2.895 -25.123 1.00 94.38 294 ASP A CA 1
ATOM 2357 C C . ASP A 1 294 ? 9.493 -3.483 -25.100 1.00 94.38 294 ASP A C 1
ATOM 2359 O O . ASP A 1 294 ? 10.401 -2.953 -24.455 1.00 94.38 294 ASP A O 1
ATOM 2363 N N . VAL A 1 295 ? 9.692 -4.650 -25.709 1.00 94.25 295 VAL A N 1
ATOM 2364 C CA . VAL A 1 295 ? 10.918 -5.447 -25.639 1.00 94.25 295 VAL A CA 1
ATOM 2365 C C . VAL A 1 295 ? 12.097 -4.810 -26.380 1.00 94.25 295 VAL A C 1
ATOM 2367 O O . VAL A 1 295 ? 11.955 -4.225 -27.455 1.00 94.25 295 VAL A O 1
ATOM 2370 N N . ASN A 1 296 ? 13.298 -5.021 -25.832 1.00 93.88 296 ASN A N 1
ATOM 2371 C CA . ASN A 1 296 ? 14.591 -4.604 -26.395 1.00 93.88 296 ASN A CA 1
ATOM 2372 C C . ASN A 1 296 ? 14.703 -3.106 -26.727 1.00 93.88 296 ASN A C 1
ATOM 2374 O O . ASN A 1 296 ? 15.424 -2.706 -27.646 1.00 93.88 296 ASN A O 1
ATOM 2378 N N . SER A 1 297 ? 14.002 -2.280 -25.965 1.00 93.12 297 SER A N 1
ATOM 2379 C CA . SER A 1 297 ? 14.038 -0.830 -26.059 1.00 93.12 297 SER A CA 1
ATOM 2380 C C . SER A 1 297 ? 14.226 -0.218 -24.669 1.00 93.12 297 SER A C 1
ATOM 2382 O O . SER A 1 297 ? 14.046 -0.869 -23.634 1.00 93.12 297 SER A O 1
ATOM 2384 N N . VAL A 1 298 ? 14.618 1.049 -24.642 1.00 92.56 298 VAL A N 1
ATOM 2385 C CA . VAL A 1 298 ? 14.757 1.851 -23.431 1.00 92.56 298 VAL A CA 1
ATOM 2386 C C . VAL A 1 298 ? 13.796 3.031 -23.485 1.00 92.56 298 VAL A C 1
ATOM 2388 O O . VAL A 1 298 ? 13.546 3.604 -24.544 1.00 92.56 298 VAL A O 1
ATOM 2391 N N . CYS A 1 299 ? 13.253 3.382 -22.321 1.00 91.94 299 CYS A N 1
ATOM 2392 C CA . CYS A 1 299 ? 12.364 4.520 -22.152 1.00 91.94 299 CYS A CA 1
ATOM 2393 C C . CYS A 1 299 ? 13.122 5.689 -21.526 1.00 91.94 299 CYS A C 1
ATOM 2395 O O . CYS A 1 299 ? 13.679 5.550 -20.434 1.00 91.94 299 CYS A O 1
ATOM 2397 N N . ASN A 1 300 ? 13.112 6.840 -22.195 1.00 91.06 300 ASN A N 1
ATOM 2398 C CA . ASN A 1 300 ? 13.676 8.079 -21.691 1.00 91.06 300 ASN A CA 1
ATOM 2399 C C . ASN A 1 300 ? 12.759 9.273 -21.990 1.00 91.06 300 ASN A C 1
ATOM 2401 O O . ASN A 1 300 ? 12.697 9.783 -23.110 1.00 91.06 300 ASN A O 1
ATOM 2405 N N . VAL A 1 301 ? 12.093 9.776 -20.950 1.00 89.00 301 VAL A N 1
ATOM 2406 C CA . VAL A 1 301 ? 11.188 10.930 -21.058 1.00 89.00 301 VAL A CA 1
ATOM 2407 C C . VAL A 1 301 ? 11.880 12.223 -21.498 1.00 89.00 301 VAL A C 1
ATOM 2409 O O . VAL A 1 301 ? 11.210 13.105 -22.034 1.00 89.00 301 VAL A O 1
ATOM 2412 N N . THR A 1 302 ? 13.204 12.355 -21.335 1.00 88.94 302 THR A N 1
ATOM 2413 C CA . THR A 1 302 ? 13.929 13.559 -21.780 1.00 88.94 302 THR A CA 1
ATOM 2414 C C . THR A 1 302 ? 14.046 13.653 -23.298 1.00 88.94 302 THR A C 1
ATOM 2416 O O . THR A 1 302 ? 14.285 14.739 -23.814 1.00 88.94 302 THR A O 1
ATOM 2419 N N . ASN A 1 303 ? 13.851 12.544 -24.019 1.00 87.75 303 ASN A N 1
ATOM 2420 C CA . ASN A 1 303 ? 13.975 12.476 -25.478 1.00 87.75 303 ASN A CA 1
ATOM 2421 C C . ASN A 1 303 ? 12.651 12.772 -26.208 1.00 87.75 303 ASN A C 1
ATOM 2423 O O . ASN A 1 303 ? 12.498 12.465 -27.392 1.00 87.75 303 ASN A O 1
ATOM 2427 N N . SER A 1 304 ? 11.676 13.365 -25.514 1.00 83.88 304 SER A N 1
ATOM 2428 C CA . SER A 1 304 ? 10.376 13.730 -26.083 1.00 83.88 304 SER A CA 1
ATOM 2429 C C . SER A 1 304 ? 10.523 14.536 -27.394 1.00 83.88 304 SER A C 1
ATOM 2431 O O . SER A 1 304 ? 11.325 15.470 -27.442 1.00 83.88 304 SER A O 1
ATOM 2433 N N . PRO A 1 305 ? 9.775 14.199 -28.470 1.00 83.81 305 PRO A N 1
ATOM 2434 C CA . PRO A 1 305 ? 8.657 13.245 -28.506 1.00 83.81 305 PRO A CA 1
ATOM 2435 C C . PRO A 1 305 ? 9.061 11.767 -28.686 1.00 83.81 305 PRO A C 1
ATOM 2437 O O . PRO A 1 305 ? 8.219 10.885 -28.541 1.00 83.81 305 PRO A O 1
ATOM 2440 N N . LYS A 1 306 ? 10.331 11.460 -28.981 1.00 88.50 306 LYS A N 1
ATOM 2441 C CA . LYS A 1 306 ? 10.834 10.087 -29.175 1.00 88.50 306 LYS A CA 1
ATOM 2442 C C . LYS A 1 306 ? 11.271 9.473 -27.842 1.00 88.50 306 LYS A C 1
ATOM 2444 O O . LYS A 1 306 ? 12.455 9.301 -27.577 1.00 88.50 306 LYS A O 1
ATOM 2449 N N . ILE A 1 307 ? 10.291 9.165 -26.997 1.00 92.94 307 ILE A N 1
ATOM 2450 C CA . ILE A 1 307 ? 10.521 8.656 -25.635 1.00 92.94 307 ILE A CA 1
ATOM 2451 C C . ILE A 1 307 ? 11.173 7.263 -25.645 1.00 92.94 307 ILE A C 1
ATOM 2453 O O . ILE A 1 307 ? 11.947 6.945 -24.745 1.00 92.94 307 ILE A O 1
ATOM 2457 N N . CYS A 1 308 ? 10.873 6.440 -26.650 1.00 95.00 308 CYS A N 1
ATOM 2458 C CA . CYS A 1 308 ? 11.403 5.087 -26.770 1.00 95.00 308 CYS A CA 1
ATOM 2459 C C . CYS A 1 308 ? 12.503 4.995 -27.827 1.00 95.00 308 CYS A C 1
ATOM 2461 O O . CYS A 1 308 ? 12.366 5.514 -28.938 1.00 95.00 308 CYS A O 1
ATOM 2463 N N . GLU A 1 309 ? 13.564 4.267 -27.493 1.00 93.75 309 GLU A N 1
ATOM 2464 C CA . GLU A 1 309 ? 14.705 4.010 -28.367 1.00 93.75 309 GLU A CA 1
ATOM 2465 C C . GLU A 1 309 ? 15.055 2.521 -28.344 1.00 93.75 309 GLU A C 1
ATOM 2467 O O . GLU A 1 309 ? 15.037 1.894 -27.284 1.00 93.75 309 GLU A O 1
ATOM 2472 N N . CYS A 1 310 ? 15.353 1.934 -29.504 1.00 94.06 310 CYS A N 1
ATOM 2473 C CA . CYS A 1 310 ? 15.869 0.570 -29.543 1.00 94.06 310 CYS A CA 1
ATOM 2474 C C . CYS A 1 310 ? 17.253 0.515 -28.907 1.00 94.06 310 CYS A C 1
ATOM 2476 O O . CYS A 1 310 ? 18.059 1.427 -29.071 1.00 94.06 310 CYS A O 1
ATOM 2478 N N . LEU A 1 311 ? 17.547 -0.586 -28.225 1.00 93.44 311 LEU A N 1
ATOM 2479 C CA . LEU A 1 311 ? 18.908 -0.841 -27.778 1.00 93.44 311 LEU A CA 1
ATOM 2480 C C . LEU A 1 311 ? 19.853 -0.921 -28.987 1.00 93.44 311 LEU A C 1
ATOM 2482 O O . LEU A 1 311 ? 19.457 -1.221 -30.115 1.00 93.44 311 LEU A O 1
ATOM 2486 N N . GLU A 1 312 ? 21.125 -0.662 -28.748 1.00 90.12 312 GLU A N 1
ATOM 2487 C CA . GLU A 1 312 ? 22.161 -0.763 -29.767 1.00 90.12 312 GLU A CA 1
ATOM 2488 C C . GLU A 1 312 ? 22.262 -2.199 -30.285 1.00 90.12 312 GLU A C 1
ATOM 2490 O O . GLU A 1 312 ? 22.158 -3.162 -29.528 1.00 90.12 312 GLU A O 1
ATOM 2495 N N . GLY A 1 313 ? 22.389 -2.336 -31.606 1.00 91.50 313 GLY A N 1
ATOM 2496 C CA . GLY A 1 313 ? 22.261 -3.625 -32.288 1.00 91.50 313 GLY A CA 1
ATOM 2497 C C . GLY A 1 313 ? 20.814 -4.050 -32.570 1.00 91.50 313 GLY A C 1
ATOM 2498 O O . GLY A 1 313 ? 20.612 -5.052 -33.253 1.00 91.50 313 GLY A O 1
ATOM 2499 N N . PHE A 1 314 ? 19.805 -3.285 -32.139 1.00 95.19 314 PHE A N 1
ATOM 2500 C CA . PHE A 1 314 ? 18.391 -3.546 -32.422 1.00 95.19 314 PHE A CA 1
ATOM 2501 C C . PHE A 1 314 ? 17.784 -2.489 -33.354 1.00 95.19 314 PHE A C 1
ATOM 2503 O O . PHE A 1 314 ? 18.279 -1.368 -33.487 1.00 95.19 314 PHE A O 1
ATOM 2510 N N . ILE A 1 315 ? 16.708 -2.872 -34.038 1.00 96.56 315 ILE A N 1
ATOM 2511 C CA . ILE A 1 315 ? 15.914 -2.027 -34.935 1.00 96.56 315 ILE A CA 1
ATOM 2512 C C . ILE A 1 315 ? 14.417 -2.219 -34.651 1.00 96.56 315 ILE A C 1
ATOM 2514 O O . ILE A 1 315 ? 14.030 -3.284 -34.155 1.00 96.56 315 ILE A O 1
ATOM 2518 N N . PRO A 1 316 ? 13.556 -1.228 -34.951 1.00 97.19 316 PRO A N 1
ATOM 2519 C CA . PRO A 1 316 ? 12.121 -1.367 -34.744 1.00 97.19 316 PRO A CA 1
ATOM 2520 C C . PRO A 1 316 ? 11.557 -2.557 -35.515 1.00 97.19 316 PRO A C 1
ATOM 2522 O O . PRO A 1 316 ? 11.841 -2.725 -36.701 1.00 97.19 316 PRO A O 1
ATOM 2525 N N . LYS A 1 317 ? 10.705 -3.358 -34.867 1.00 97.12 317 LYS A N 1
ATOM 2526 C CA . LYS A 1 317 ? 10.038 -4.482 -35.542 1.00 97.12 317 LYS A CA 1
ATOM 2527 C C . LYS A 1 317 ? 9.124 -4.012 -36.679 1.00 97.12 317 LYS A C 1
ATOM 2529 O O . LYS A 1 317 ? 9.031 -4.663 -37.714 1.00 97.12 317 LYS A O 1
ATOM 2534 N N . PHE A 1 318 ? 8.455 -2.876 -36.474 1.00 96.69 318 PHE A N 1
ATOM 2535 C CA . PHE A 1 318 ? 7.554 -2.249 -37.438 1.00 96.69 318 PHE A CA 1
ATOM 2536 C C . PHE A 1 318 ? 7.917 -0.769 -37.586 1.00 96.69 318 PHE A C 1
ATOM 2538 O O . PHE A 1 318 ? 7.503 0.063 -36.779 1.00 96.69 318 PHE A O 1
ATOM 2545 N N . GLN A 1 319 ? 8.701 -0.435 -38.614 1.00 95.94 319 GLN A N 1
ATOM 2546 C CA . GLN A 1 319 ? 9.250 0.914 -38.784 1.00 95.94 319 GLN A CA 1
ATOM 2547 C C . GLN A 1 319 ? 8.166 1.993 -38.932 1.00 95.94 319 GLN A C 1
ATOM 2549 O O . GLN A 1 319 ? 8.306 3.080 -38.378 1.00 95.94 319 GLN A O 1
ATOM 2554 N N . GLU A 1 320 ? 7.073 1.697 -39.639 1.00 96.31 320 GLU A N 1
ATOM 2555 C CA . GLU A 1 320 ? 5.964 2.640 -39.838 1.00 96.31 320 GLU A CA 1
ATOM 2556 C C . GLU A 1 320 ? 5.284 3.011 -38.514 1.00 96.31 320 GLU A C 1
ATOM 2558 O O . GLU A 1 320 ? 5.127 4.194 -38.219 1.00 96.31 320 GLU A O 1
ATOM 2563 N N . LYS A 1 321 ? 4.979 2.011 -37.674 1.00 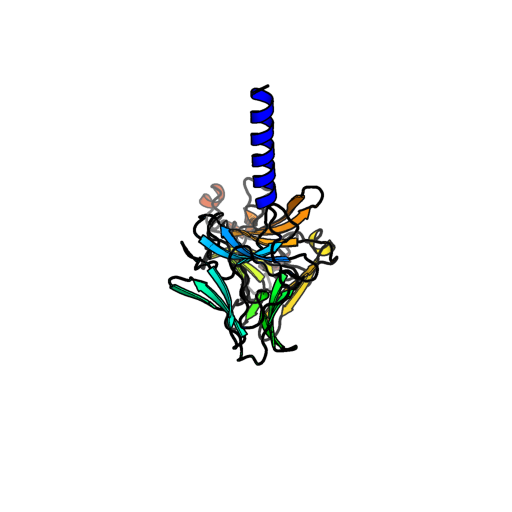95.50 321 LYS A N 1
ATOM 2564 C CA . LYS A 1 321 ? 4.420 2.213 -36.327 1.00 95.50 321 LYS A CA 1
ATOM 2565 C C . LYS A 1 321 ? 5.363 3.009 -35.433 1.00 95.50 321 LYS A C 1
ATOM 2567 O O . LYS A 1 321 ? 4.952 3.955 -34.765 1.00 95.50 321 LYS A O 1
ATOM 2572 N N . TRP A 1 322 ? 6.650 2.671 -35.473 1.00 93.94 322 TRP A N 1
ATOM 2573 C CA . TRP A 1 322 ? 7.669 3.368 -34.696 1.00 93.94 322 TRP A CA 1
ATOM 2574 C C . TRP A 1 322 ? 7.767 4.851 -35.077 1.00 93.94 322 TRP A C 1
ATOM 2576 O O . TRP A 1 322 ? 7.874 5.720 -34.212 1.00 93.94 322 TRP A O 1
ATOM 2586 N N . ASN A 1 323 ? 7.680 5.151 -36.377 1.00 93.06 323 ASN A N 1
ATOM 2587 C CA . ASN A 1 323 ? 7.680 6.517 -36.898 1.00 93.06 323 ASN A CA 1
ATOM 2588 C C . ASN A 1 323 ? 6.410 7.296 -36.517 1.00 93.06 323 ASN A C 1
ATOM 2590 O O . ASN A 1 323 ? 6.472 8.518 -36.408 1.00 93.06 323 ASN A O 1
ATOM 2594 N N . SER A 1 324 ? 5.288 6.608 -36.275 1.00 93.88 324 SER A N 1
ATOM 2595 C CA . SER A 1 324 ? 4.046 7.193 -35.755 1.00 93.88 324 SER A CA 1
ATOM 2596 C C . SER A 1 324 ? 3.947 7.187 -34.223 1.00 93.88 324 SER A C 1
ATOM 2598 O O . SER A 1 324 ? 2.856 7.388 -33.694 1.00 93.88 324 SER A O 1
ATOM 2600 N N . TYR A 1 325 ? 5.055 6.953 -33.509 1.00 92.81 325 TYR A N 1
ATOM 2601 C CA . TYR A 1 325 ? 5.118 6.891 -32.040 1.00 92.81 325 TYR A CA 1
ATOM 2602 C C . TYR A 1 325 ? 4.310 5.737 -31.403 1.00 92.81 325 TYR A C 1
ATOM 2604 O O . TYR A 1 325 ? 3.975 5.793 -30.222 1.00 92.81 325 TYR A O 1
ATOM 2612 N N . ASP A 1 326 ? 4.020 4.674 -32.163 1.00 94.38 326 ASP A N 1
ATOM 2613 C CA . ASP A 1 326 ? 3.516 3.394 -31.647 1.00 94.38 326 ASP A CA 1
ATOM 2614 C C . ASP A 1 326 ? 4.698 2.430 -31.440 1.00 94.38 326 ASP A C 1
ATOM 2616 O O . ASP A 1 326 ? 5.221 1.830 -32.384 1.00 94.38 326 ASP A O 1
ATOM 2620 N N . TRP A 1 327 ? 5.119 2.285 -30.182 1.00 94.75 327 TRP A N 1
ATOM 2621 C CA . TRP A 1 327 ? 6.258 1.450 -29.780 1.00 94.75 327 TRP A CA 1
ATOM 2622 C C . TRP A 1 327 ? 5.868 0.037 -29.323 1.00 94.75 327 TRP A C 1
ATOM 2624 O O . TRP A 1 327 ? 6.744 -0.745 -28.965 1.00 94.75 327 TRP A O 1
ATOM 2634 N N . SER A 1 328 ? 4.582 -0.333 -29.395 1.00 93.50 328 SER A N 1
ATOM 2635 C CA . SER A 1 328 ? 4.053 -1.631 -28.921 1.00 93.50 3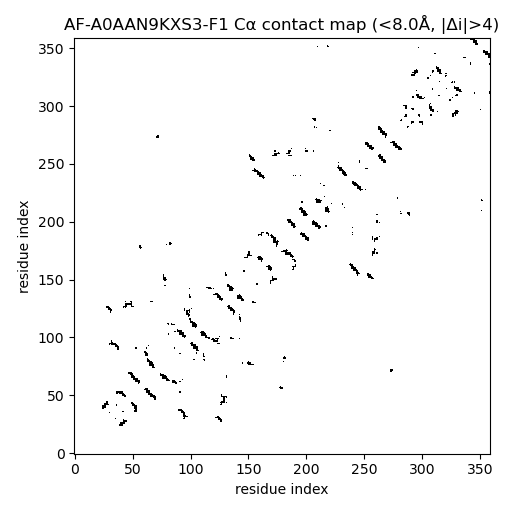28 SER A CA 1
ATOM 2636 C C . SER A 1 328 ? 4.613 -2.865 -29.644 1.00 93.50 328 SER A C 1
ATOM 2638 O O . SER A 1 328 ? 4.364 -3.999 -29.253 1.00 93.50 328 SER A O 1
ATOM 2640 N N . GLY A 1 329 ? 5.338 -2.673 -30.749 1.00 94.00 329 GLY A N 1
ATOM 2641 C CA . GLY A 1 329 ? 6.017 -3.756 -31.461 1.00 94.00 329 GLY A CA 1
ATOM 2642 C C . GLY A 1 329 ? 7.408 -4.093 -30.920 1.00 94.00 329 GLY A C 1
ATOM 2643 O O . GLY A 1 329 ? 7.968 -5.114 -31.330 1.00 94.00 329 GLY A O 1
ATOM 2644 N N . GLY A 1 330 ? 7.971 -3.230 -30.068 1.00 95.56 330 GLY A N 1
ATOM 2645 C CA . GLY A 1 330 ? 9.342 -3.324 -29.580 1.00 95.56 330 GLY A CA 1
ATOM 2646 C C . GLY A 1 330 ? 10.391 -3.336 -30.694 1.00 95.56 330 GLY A C 1
ATOM 2647 O O . GLY A 1 330 ? 10.155 -2.921 -31.838 1.00 95.56 330 GLY A O 1
ATOM 2648 N N . CYS A 1 331 ? 11.570 -3.843 -30.346 1.00 96.75 331 CYS A N 1
ATOM 2649 C CA . CYS A 1 331 ? 12.710 -3.932 -31.246 1.00 96.75 331 CYS A CA 1
ATOM 2650 C C . CYS A 1 331 ? 13.200 -5.375 -31.414 1.00 96.75 331 CYS A C 1
ATOM 2652 O O . CYS A 1 331 ? 13.124 -6.209 -30.506 1.00 96.75 331 CYS A O 1
ATOM 2654 N N . VAL A 1 332 ? 13.744 -5.662 -32.593 1.00 96.31 332 VAL A N 1
ATOM 2655 C CA . VAL A 1 332 ? 14.361 -6.944 -32.958 1.00 96.31 332 VAL A CA 1
ATOM 2656 C C . VAL A 1 332 ? 15.838 -6.739 -33.257 1.00 96.31 332 VAL A C 1
ATOM 2658 O O . VAL A 1 332 ? 16.257 -5.632 -33.594 1.00 96.31 332 VAL A O 1
ATOM 2661 N N . ARG A 1 333 ? 16.646 -7.792 -33.109 1.00 94.38 333 ARG A N 1
ATOM 2662 C CA . ARG A 1 333 ? 18.073 -7.705 -33.427 1.00 94.38 333 ARG A CA 1
ATOM 2663 C C . ARG A 1 333 ? 18.262 -7.384 -34.904 1.00 94.38 333 ARG A C 1
ATOM 2665 O O . ARG A 1 333 ? 17.561 -7.922 -35.756 1.00 94.38 333 ARG A O 1
ATOM 2672 N N . ARG A 1 334 ? 19.234 -6.524 -35.191 1.00 94.19 334 ARG A N 1
ATOM 2673 C CA . ARG A 1 334 ? 19.673 -6.216 -36.553 1.00 94.19 334 ARG A CA 1
ATOM 2674 C C . ARG A 1 334 ? 20.386 -7.411 -37.187 1.00 94.19 334 ARG A C 1
ATOM 2676 O O . ARG A 1 334 ? 20.264 -7.615 -38.389 1.00 94.19 334 ARG A O 1
ATOM 2683 N N . VAL A 1 335 ? 21.130 -8.170 -36.382 1.00 90.88 335 VAL A N 1
ATOM 2684 C CA . VAL A 1 335 ? 21.928 -9.326 -36.803 1.00 90.88 335 VAL A CA 1
ATOM 2685 C C . VAL A 1 335 ? 21.621 -10.506 -35.881 1.00 90.88 335 VAL A C 1
ATOM 2687 O O . VAL A 1 335 ? 21.417 -10.325 -34.680 1.00 90.88 335 VAL A O 1
ATOM 2690 N N . ASN A 1 336 ? 21.542 -11.710 -36.445 1.00 90.69 336 ASN A N 1
ATOM 2691 C CA . ASN A 1 336 ? 21.348 -12.928 -35.661 1.00 90.69 336 ASN A CA 1
ATOM 2692 C C . ASN A 1 336 ? 22.643 -13.313 -34.940 1.00 90.69 336 ASN A C 1
ATOM 2694 O O . ASN A 1 336 ? 23.718 -13.211 -35.521 1.00 90.69 336 ASN A O 1
ATOM 2698 N N . LEU A 1 337 ? 22.503 -13.797 -33.707 1.00 90.88 337 LEU A N 1
ATOM 2699 C CA . LEU A 1 337 ? 23.612 -14.322 -32.911 1.00 90.88 337 LEU A CA 1
ATOM 2700 C C . LEU A 1 337 ? 24.116 -15.642 -33.509 1.00 90.88 337 LEU A C 1
ATOM 2702 O O . LEU A 1 337 ? 23.302 -16.461 -33.951 1.00 90.88 337 LEU A O 1
ATOM 2706 N N . SER A 1 338 ? 25.431 -15.849 -33.514 1.00 88.00 338 SER A N 1
ATOM 2707 C CA . SER A 1 338 ? 26.071 -17.049 -34.078 1.00 88.00 338 SER A CA 1
ATOM 2708 C C . SER A 1 338 ? 26.432 -18.098 -33.023 1.00 88.00 338 SER A C 1
ATOM 2710 O O . SER A 1 338 ? 26.554 -19.276 -33.358 1.00 88.00 338 SER A O 1
ATOM 2712 N N . CYS A 1 339 ? 26.566 -17.705 -31.751 1.00 85.12 339 CYS A N 1
ATOM 2713 C CA . CYS A 1 339 ? 26.956 -18.551 -30.615 1.00 85.12 339 CYS A CA 1
ATOM 2714 C C . CYS A 1 339 ? 28.274 -19.326 -30.813 1.00 85.12 339 CYS A C 1
ATOM 2716 O O . CYS A 1 339 ? 28.532 -20.313 -30.125 1.00 85.12 339 CYS A O 1
ATOM 2718 N N . ASP A 1 340 ? 29.131 -18.861 -31.720 1.00 87.38 340 ASP A N 1
ATOM 2719 C CA . ASP A 1 340 ? 30.433 -19.443 -32.069 1.00 87.38 340 ASP A CA 1
ATOM 2720 C C . ASP A 1 340 ? 31.616 -18.692 -31.428 1.00 87.38 340 ASP A C 1
ATOM 2722 O O . ASP A 1 340 ? 32.774 -18.911 -31.779 1.00 87.38 340 ASP A O 1
ATOM 2726 N N . GLY A 1 341 ? 31.324 -17.818 -30.459 1.00 78.56 341 GLY A N 1
ATOM 2727 C CA . GLY A 1 341 ? 32.308 -16.985 -29.768 1.00 78.56 341 GLY A CA 1
ATOM 2728 C C . GLY A 1 341 ? 32.520 -15.601 -30.390 1.00 78.56 341 GLY A C 1
ATOM 2729 O O . GLY A 1 341 ? 33.316 -14.836 -29.851 1.00 78.56 341 GLY A O 1
ATOM 2730 N N . GLY A 1 342 ? 31.815 -15.267 -31.481 1.00 82.06 342 GLY A N 1
ATOM 2731 C CA . GLY A 1 342 ? 31.790 -13.914 -32.053 1.00 82.06 342 GLY A CA 1
ATOM 2732 C C . GLY A 1 342 ? 30.837 -12.935 -31.353 1.00 82.06 342 GLY A C 1
ATOM 2733 O O . GLY A 1 342 ? 31.030 -11.725 -31.461 1.00 82.06 342 GLY A O 1
ATOM 2734 N N . ASP A 1 343 ? 29.840 -13.445 -30.626 1.00 88.06 343 ASP A N 1
ATOM 2735 C CA . ASP A 1 343 ? 28.851 -12.630 -29.912 1.00 88.06 343 ASP A CA 1
ATOM 2736 C C . ASP A 1 343 ? 29.475 -11.917 -28.696 1.00 88.06 343 ASP A C 1
ATOM 2738 O O . ASP A 1 343 ? 30.280 -12.490 -27.953 1.00 88.06 343 ASP A O 1
ATOM 2742 N N . GLY A 1 344 ? 29.070 -10.669 -28.457 1.00 85.94 344 GLY A N 1
ATOM 2743 C CA . GLY A 1 344 ? 29.551 -9.839 -27.354 1.00 85.94 344 GLY A CA 1
ATOM 2744 C C . GLY A 1 344 ? 28.443 -9.418 -26.391 1.00 85.94 344 GLY A C 1
ATOM 2745 O O . GLY A 1 344 ? 27.289 -9.816 -26.513 1.00 85.94 344 GLY A O 1
ATOM 2746 N N . PHE A 1 345 ? 28.780 -8.573 -25.412 1.00 87.38 345 PHE A N 1
ATOM 2747 C CA . PHE A 1 345 ? 27.791 -7.923 -24.549 1.00 87.38 345 PHE A CA 1
ATOM 2748 C C . PHE A 1 345 ? 28.009 -6.416 -24.506 1.00 87.38 345 PHE A C 1
ATOM 2750 O O . PHE A 1 345 ? 29.092 -5.948 -24.153 1.00 87.38 345 PHE A O 1
ATOM 2757 N N . GLN A 1 346 ? 26.945 -5.658 -24.760 1.00 84.44 346 GLN A N 1
ATOM 2758 C CA . GLN A 1 346 ? 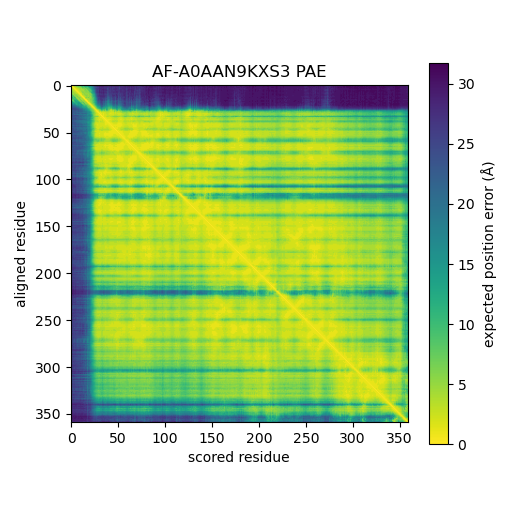26.921 -4.219 -24.557 1.00 84.44 346 GLN A CA 1
ATOM 2759 C C . GLN A 1 346 ? 26.404 -3.890 -23.158 1.00 84.44 346 GLN A C 1
ATOM 2761 O O . GLN A 1 346 ? 25.334 -4.336 -22.726 1.00 84.44 346 GLN A O 1
ATOM 2766 N N . LYS A 1 347 ? 27.180 -3.079 -22.437 1.00 84.62 347 LYS A N 1
ATOM 2767 C CA . LYS A 1 347 ? 26.830 -2.592 -21.104 1.00 84.62 347 LYS A CA 1
ATOM 2768 C C . LYS A 1 347 ? 26.008 -1.311 -21.209 1.00 84.62 347 LYS A C 1
ATOM 2770 O O . LYS A 1 347 ? 26.475 -0.331 -21.785 1.00 84.62 347 LYS A O 1
ATOM 2775 N N . TYR A 1 348 ? 24.846 -1.286 -20.560 1.00 79.81 348 TYR A N 1
ATOM 2776 C CA . TYR A 1 348 ? 24.032 -0.078 -20.427 1.00 79.81 348 TYR A CA 1
ATOM 2777 C C . TYR A 1 348 ? 24.165 0.523 -19.032 1.00 79.81 348 TYR A C 1
ATOM 2779 O O . TYR A 1 348 ? 24.064 -0.166 -18.015 1.00 79.81 348 TYR A O 1
ATOM 2787 N N . MET A 1 349 ? 24.384 1.835 -18.990 1.00 77.19 349 MET A N 1
ATOM 2788 C CA . MET A 1 349 ? 24.429 2.629 -17.765 1.00 77.19 349 MET A CA 1
ATOM 2789 C C . MET A 1 349 ? 23.182 3.511 -17.686 1.00 77.19 349 MET A C 1
ATOM 2791 O O . MET A 1 349 ? 22.624 3.889 -18.710 1.00 77.19 349 MET A O 1
ATOM 2795 N N . GLY A 1 350 ? 22.735 3.841 -16.473 1.00 71.00 350 GLY A N 1
ATOM 2796 C CA . GLY A 1 350 ? 21.587 4.738 -16.275 1.00 71.00 350 GLY A CA 1
ATOM 2797 C C . GLY A 1 350 ? 20.215 4.128 -16.591 1.00 71.00 350 GLY A C 1
ATOM 2798 O O . GLY A 1 350 ? 19.218 4.839 -16.538 1.00 71.00 350 GLY A O 1
ATOM 2799 N N . VAL A 1 351 ? 20.143 2.826 -16.879 1.00 73.50 351 VAL A N 1
ATOM 2800 C CA . VAL A 1 351 ? 18.879 2.084 -17.000 1.00 73.50 351 VAL A CA 1
ATOM 2801 C C . VAL A 1 351 ? 18.417 1.567 -15.632 1.00 73.50 351 VAL A C 1
ATOM 2803 O O . VAL A 1 351 ? 19.190 1.528 -14.673 1.00 73.50 351 VAL A O 1
ATOM 2806 N N . ALA A 1 352 ? 17.137 1.203 -15.510 1.00 65.62 352 ALA A N 1
ATOM 2807 C CA . ALA A 1 352 ? 16.571 0.670 -14.270 1.00 65.62 352 ALA A CA 1
ATOM 2808 C C . ALA A 1 352 ? 17.153 -0.727 -13.955 1.00 65.62 352 ALA A C 1
ATOM 2810 O O . ALA A 1 352 ? 16.566 -1.755 -14.290 1.00 65.62 352 ALA A O 1
ATOM 2811 N N . GLY A 1 353 ? 18.323 -0.746 -13.310 1.00 57.72 353 GLY A N 1
ATOM 2812 C CA . GLY A 1 353 ? 19.152 -1.928 -13.051 1.00 57.72 353 GLY A CA 1
ATOM 2813 C C . GLY A 1 353 ? 20.479 -1.891 -13.821 1.00 57.72 353 GLY A C 1
ATOM 2814 O O . GLY A 1 353 ? 20.668 -1.082 -14.721 1.00 57.72 353 GLY A O 1
ATOM 2815 N N . HIS A 1 354 ? 21.420 -2.772 -13.482 1.00 47.25 354 HIS A N 1
ATOM 2816 C CA . HIS A 1 354 ? 22.583 -3.025 -14.339 1.00 47.25 354 HIS A CA 1
ATOM 2817 C C . HIS A 1 354 ? 22.183 -4.072 -15.374 1.00 47.25 354 HIS A C 1
ATOM 2819 O O . HIS A 1 354 ? 21.971 -5.228 -15.013 1.00 47.25 354 HIS A O 1
ATOM 2825 N N . ILE A 1 355 ? 22.030 -3.666 -16.636 1.00 57.75 355 ILE A N 1
ATOM 2826 C CA . ILE A 1 355 ? 21.596 -4.567 -17.706 1.00 57.75 355 ILE A CA 1
ATOM 2827 C C . ILE A 1 355 ? 22.712 -4.685 -18.745 1.00 57.75 355 ILE A C 1
ATOM 2829 O O . ILE A 1 355 ? 23.235 -3.683 -19.238 1.00 57.75 355 ILE A O 1
ATOM 2833 N N . PHE A 1 356 ? 23.077 -5.928 -19.051 1.00 44.59 356 PHE A N 1
ATOM 2834 C CA . PHE A 1 356 ? 23.944 -6.294 -20.164 1.00 44.59 356 PHE A CA 1
ATOM 2835 C C . PHE A 1 356 ? 23.071 -6.942 -21.235 1.00 44.59 356 PHE A C 1
ATOM 2837 O O . PHE A 1 356 ? 22.276 -7.827 -20.917 1.00 44.59 356 PHE A O 1
ATOM 2844 N N . PHE A 1 357 ? 23.214 -6.516 -22.485 1.00 53.81 357 PHE A N 1
ATOM 2845 C CA . PHE A 1 357 ? 22.544 -7.155 -23.616 1.00 53.81 357 PHE A CA 1
ATOM 2846 C C . PHE A 1 357 ? 23.581 -7.814 -24.506 1.00 53.81 357 PHE A C 1
ATOM 2848 O O . PHE A 1 357 ? 24.610 -7.210 -24.786 1.00 53.81 357 PHE A O 1
ATOM 2855 N N . MET A 1 358 ? 23.314 -9.053 -24.919 1.00 47.88 358 MET A N 1
ATOM 2856 C CA . MET A 1 358 ? 24.160 -9.757 -25.879 1.00 47.88 358 MET A CA 1
ATOM 2857 C C . MET A 1 358 ? 23.955 -9.133 -27.264 1.00 47.88 358 MET A C 1
ATOM 2859 O O . MET A 1 358 ? 22.802 -9.077 -27.725 1.00 47.88 358 MET A O 1
ATOM 2863 N N . VAL A 1 359 ? 25.045 -8.637 -27.850 1.00 57.31 359 VAL A N 1
ATOM 2864 C CA . VAL A 1 359 ? 25.112 -7.918 -29.132 1.00 57.31 359 VAL A CA 1
ATOM 2865 C C . VAL A 1 359 ? 25.874 -8.740 -30.147 1.00 57.31 359 VAL A C 1
ATOM 2867 O O . VAL A 1 359 ? 26.918 -9.310 -29.754 1.00 57.31 359 VAL A O 1
#

Organism: Canavalia gladiata (NCBI:txid3824)

Nearest PDB structures (foldseek):
  5gyy-assembly1_A  TM=9.280E-01  e=3.442E-33  Brassica rapa
  6kyw-assembly1_A  TM=9.180E-01  e=8.160E-32  Brassica rapa
  6kyw-assembly1_B  TM=9.159E-01  e=2.655E-30  Brassica rapa
  3r0e-assembly2_D  TM=7.672E-01  e=4.432E-03  Remusatia vivipara
  1dlp-assembly1_A  TM=3.377E-01  e=4.349E-04  Hyacinthoides hispanica

InterPro domains:
  IPR000858 S-locus glycoprotein domain [PF00954] (209-317)
  IPR001480 Bulb-type lectin domain [PF01453] (76-176)
  IPR001480 Bulb-type lectin domain [PS50927] (28-149)
  IPR001480 Bulb-type lectin domain [SM00108] (34-150)
  IPR001480 Bulb-type lectin domain [cd00028] (34-150)
  IPR002475 Bcl2-like [PS50062] (214-278)
  IPR036426 Bulb-type lectin domain superfamily [G3DSA:2.90.10.10] (26-147)
  IPR036426 Bulb-type lectin domain superfamily [SSF51110] (76-210)

Foldseek 3Di:
DVVVVVVVVVVVVVVVVVVVVCDPQQEDFKAWAPDKAWDSHWYAAPVRQKIWHWDAFLDNQFIWTFMFGRPAPPTDTFGTFLLAFTQGPFIWMWHAHQQQKTFIAGPVPGTRGIDDFPGGARTWMWGQHSQRKIFIDRVPHTGDICLQPGEQKATAPRKWKAWPPPGTRRWYFAACARGGSHGHQKIWHWDPPPAIFIFIARNPHTWFTQAHDPPQGHLNWDCPVVVVFKDWDWDDDPTMIMIGIHTPDPPWDWMWGQYNVRKTFIWTADPVVSDTDTPIIAPPDCQRTPQSLHPQWAAQPVPPPLRIDHDPQWDQPDVVCSVVVNNHRPIDGPDDDPPPPPWDWDWDDPGSDGDIDID

pLDDT: mean 88.51, std 13.92, range [38.12, 98.69]

Sequence (359 aa):
MGTFKALLLVTVHSFLFCLISMLPIQGTLTITPNQHIKGNETLLSAGGNFEAGFFNFGDSQRQYFGIWYKRMLPRTVVWIANRNFPVKNSTAILTLTDQGNPVIIDGSRGIVWSSNASRIAKKPNMQLLDSGNLVVKDGENLLWESFDYPGDTFLAGMQFRTSLVTGPYRFLTSWKNAEDPAAGEFSYHIDAHGFPQLVTTKGATWYSRGGSWNGQFFNGISWLRMLKLFKFSFVVTDKEVTYQYETLKDETVSRLVLNSLGFVQRLIWSDRKRGWEIISTRPMDQCGYYAYCDVNSVCNVTNSPKICECLEGFIPKFQEKWNSYDWSGGCVRRVNLSCDGGDGFQKYMGVAGHIFFMV

Radius of gyration: 26.21 Å; Cα contacts (8 Å, |Δi|>4): 801; chains: 1; bounding box: 70×68×68 Å